Protein AF-A0A4V3FR07-F1 (afdb_monomer)

InterPro domains:
  IPR029063 S-adenosyl-L-methionine-dependent methyltransferase superfamily [G3DSA:3.40.50.150] (1-122)
  IPR029063 S-adenosyl-L-methionine-dependent methyltransferase superfamily [SSF53335] (3-105)

Secondary structure (DSSP, 8-state):
-EE----TTSS-HHHHHHHHHHHTT---SPPTT-----TTT--HHHHHHHHHHHHHHHHHHS-TT-EEEEEE--S-HHHHHHHHHHHHHTTEEEEEEEEEE-S-TT-GGGTT----SEEEEEEEEE--SSPPPPB-PPPPTT--HHHHHHHHHHHHHTTTTS--TTHHHHHHHHHHT-TTT--TT-

Foldseek 3Di:
DEDEADQAALDPPQVVCQVVCVVVVHDNPRDPLHLHHDPPDDDLVSNLVSLLVVLLVVQVPADQPGKYKYKYDYLALSSLLSNLSSCLSSQKAWQEKDKDQDDDPPDPVCVPPLDQRIIIITIIHHDPPDDRHHDYDDQDPPDDLSSVLSSVSRVLSNCRNPDDPCSSVVSNVCSCPRPSNVVPDD

Nearest PDB structures (foldseek):
  6ttw-assembly1_B  TM=5.279E-01  e=1.880E-01  Homo sapiens
  6ttx-assembly1_B  TM=5.272E-01  e=2.226E-01  Homo sapiens
  7acd-assembly2_B  TM=4.387E-01  e=7.213E-02  Homo sapiens
  8pw9-assembly1_B  TM=5.278E-01  e=2.950E-01  Homo sapiens
  7oej-assembly1_B  TM=4.427E-01  e=1.500E-01  Homo sapiens

Radius of gyration: 17.27 Å; Cα contacts (8 Å, |Δi|>4): 261; chains: 1; bounding box: 47×42×46 Å

Solvent-accessible surface area (backbone atoms only — not comparable to full-atom values): 10912 Å² total; per-residue (Å²): 88,78,50,68,70,67,49,37,67,82,48,67,58,69,72,63,43,45,63,57,29,54,72,70,71,43,80,78,70,86,75,84,86,66,45,53,46,45,100,89,76,46,54,69,69,55,35,21,52,40,45,21,55,52,44,36,53,53,52,73,73,46,54,90,89,39,46,47,34,35,49,47,58,81,84,53,42,66,53,56,44,25,52,48,48,15,42,33,75,40,52,33,26,33,36,29,35,43,80,43,80,72,62,70,98,81,56,79,91,50,79,91,60,93,71,72,53,53,29,35,34,38,35,26,33,62,82,83,83,68,90,77,80,69,49,73,67,85,82,64,94,80,53,54,59,58,52,54,49,45,51,51,49,43,61,54,44,52,38,32,61,69,73,55,92,67,48,60,61,52,50,32,50,57,46,62,74,28,76,56,60,54,65,84,80,122

Sequence (186 aa):
MCTDPPYHDDVKYGELSEIFRAWAGLDLARLDGEAVVSADGLDTADYEATLEIAFREMRRVLKPDGHLVLSYANREPTAWAALFGALQAAGFTTIGYQVVHAENDADHAKANRRACNLDVILDLVVADGRPLKRFAPPVSRVGAHEDAFCHMLGTFALRVGNLQDTWRETLKHSITTHPFVDKKKA

Structure (mmCIF, N/CA/C/O backbone):
data_AF-A0A4V3FR07-F1
#
_entry.id   AF-A0A4V3FR07-F1
#
loop_
_atom_site.group_PDB
_atom_site.id
_atom_site.type_symbol
_atom_site.label_atom_id
_atom_site.label_alt_id
_atom_site.label_comp_id
_atom_site.label_asym_id
_atom_site.label_entity_id
_atom_site.label_seq_id
_atom_site.pdbx_PDB_ins_code
_atom_site.Cartn_x
_atom_site.Cartn_y
_atom_site.Cartn_z
_atom_site.occupancy
_atom_site.B_iso_or_equiv
_atom_site.auth_seq_id
_atom_site.auth_comp_id
_atom_site.auth_asym_id
_atom_site.auth_atom_id
_atom_site.pdbx_PDB_model_num
ATOM 1 N N . MET A 1 1 ? -0.206 -12.956 2.637 1.00 88.94 1 MET A N 1
ATOM 2 C CA . MET A 1 1 ? 0.550 -12.695 1.399 1.00 88.94 1 MET A CA 1
ATOM 3 C C . MET A 1 1 ? 1.378 -11.451 1.641 1.00 88.94 1 MET A C 1
ATOM 5 O O . MET A 1 1 ? 0.836 -10.533 2.239 1.00 88.94 1 MET A O 1
ATOM 9 N N . CYS A 1 2 ? 2.644 -11.427 1.231 1.00 86.88 2 CYS A N 1
ATOM 10 C CA . CYS A 1 2 ? 3.502 -10.249 1.361 1.00 86.88 2 CYS A CA 1
ATOM 11 C C . CYS A 1 2 ? 3.952 -9.808 -0.031 1.00 86.88 2 CYS A C 1
ATOM 13 O O . CYS A 1 2 ? 4.294 -10.670 -0.840 1.00 86.88 2 CYS A O 1
ATOM 15 N N . THR A 1 3 ? 3.926 -8.510 -0.317 1.00 87.25 3 THR A N 1
ATOM 16 C CA . THR A 1 3 ? 4.338 -7.961 -1.616 1.00 87.25 3 THR A CA 1
ATOM 17 C C . THR A 1 3 ? 4.987 -6.593 -1.449 1.00 87.25 3 THR A C 1
ATOM 19 O O . THR A 1 3 ? 4.738 -5.905 -0.467 1.00 87.25 3 THR A O 1
ATOM 22 N N . ASP A 1 4 ? 5.787 -6.193 -2.424 1.00 81.88 4 ASP A N 1
ATOM 23 C CA . ASP A 1 4 ? 6.349 -4.849 -2.527 1.00 81.88 4 ASP A CA 1
ATOM 24 C C . ASP A 1 4 ? 5.986 -4.302 -3.919 1.00 81.88 4 ASP A C 1
ATOM 26 O O . ASP A 1 4 ? 6.615 -4.700 -4.904 1.00 81.88 4 ASP A O 1
ATOM 30 N N . PRO A 1 5 ? 4.860 -3.571 -4.062 1.00 78.88 5 PRO A N 1
ATOM 31 C CA . PRO A 1 5 ? 4.437 -3.072 -5.361 1.00 78.88 5 PRO A CA 1
ATOM 32 C C . PRO A 1 5 ? 5.434 -2.018 -5.871 1.00 78.88 5 PRO A C 1
ATOM 34 O O . PRO A 1 5 ? 6.016 -1.286 -5.075 1.00 78.88 5 PRO A O 1
ATOM 37 N N . PRO A 1 6 ? 5.620 -1.907 -7.195 1.00 72.69 6 PRO A N 1
ATOM 38 C CA . PRO A 1 6 ? 6.617 -1.010 -7.775 1.00 72.69 6 PRO A CA 1
ATOM 39 C C . PRO A 1 6 ? 6.423 0.438 -7.312 1.00 72.69 6 PRO A C 1
ATOM 41 O O . PRO A 1 6 ? 5.316 0.950 -7.359 1.00 72.69 6 PRO A O 1
ATOM 44 N N . TYR A 1 7 ? 7.493 1.123 -6.906 1.00 70.81 7 TYR A N 1
ATOM 45 C CA . TYR A 1 7 ? 7.459 2.488 -6.361 1.00 70.81 7 TYR A CA 1
ATOM 46 C C . TYR A 1 7 ? 7.253 3.592 -7.420 1.00 70.81 7 TYR A C 1
ATOM 48 O O . TYR A 1 7 ? 7.991 4.575 -7.445 1.00 70.81 7 TYR A O 1
ATOM 56 N N . HIS A 1 8 ? 6.257 3.463 -8.301 1.00 67.38 8 HIS A N 1
ATOM 57 C CA . HIS A 1 8 ? 5.971 4.438 -9.363 1.00 67.38 8 HIS A CA 1
ATOM 58 C C . HIS A 1 8 ? 7.213 4.730 -10.248 1.00 67.38 8 HIS A C 1
ATOM 60 O O . HIS A 1 8 ? 7.646 3.841 -10.978 1.00 67.38 8 HIS A O 1
ATOM 66 N N . ASP A 1 9 ? 7.781 5.940 -10.201 1.00 60.09 9 ASP A N 1
ATOM 67 C CA . ASP A 1 9 ? 8.965 6.389 -10.952 1.00 60.09 9 ASP A CA 1
ATOM 68 C C . ASP A 1 9 ? 10.254 6.388 -10.108 1.00 60.09 9 ASP A C 1
ATOM 70 O O . ASP A 1 9 ? 11.336 6.648 -10.640 1.00 60.09 9 ASP A O 1
ATOM 74 N N . ASP A 1 10 ? 10.170 6.061 -8.811 1.00 56.25 10 ASP A N 1
ATOM 75 C CA . ASP A 1 10 ? 11.331 6.055 -7.909 1.00 56.25 10 ASP A CA 1
ATOM 76 C C . ASP A 1 10 ? 12.295 4.892 -8.219 1.00 56.25 10 ASP A C 1
ATOM 78 O O . ASP A 1 10 ? 13.504 5.003 -7.990 1.00 56.25 10 ASP A O 1
ATOM 82 N N . VAL A 1 11 ? 11.795 3.789 -8.794 1.00 58.72 11 VAL A N 1
ATOM 83 C CA . VAL A 1 11 ? 12.609 2.639 -9.214 1.00 58.72 11 VAL A CA 1
ATOM 84 C C . VAL A 1 11 ? 12.206 2.174 -10.609 1.00 58.72 11 VAL A C 1
ATOM 86 O O . VAL A 1 11 ? 11.073 1.770 -10.863 1.00 58.72 11 VAL A O 1
ATOM 89 N N . LYS A 1 12 ? 13.179 2.153 -11.522 1.00 65.62 12 LYS A N 1
ATOM 90 C CA . LYS A 1 12 ? 12.991 1.708 -12.906 1.00 65.62 12 LYS A CA 1
ATOM 91 C C . LYS A 1 12 ? 13.029 0.181 -13.042 1.00 65.62 12 LYS A C 1
ATOM 93 O O . LYS A 1 12 ? 13.962 -0.371 -13.623 1.00 65.62 12 LYS A O 1
ATOM 98 N N . TYR A 1 13 ? 12.028 -0.511 -12.495 1.00 67.06 13 TYR A N 1
ATOM 99 C CA . TYR A 1 13 ? 11.972 -1.980 -12.516 1.00 67.06 13 TYR A CA 1
ATOM 100 C C . TYR A 1 13 ? 12.030 -2.571 -13.932 1.00 67.06 13 TYR A C 1
ATOM 102 O O . TYR A 1 13 ? 12.741 -3.553 -14.131 1.00 67.06 13 TYR A O 1
ATOM 110 N N . GLY A 1 14 ? 11.359 -1.944 -14.906 1.00 67.69 14 GLY A N 1
ATOM 111 C CA . GLY A 1 14 ? 11.361 -2.388 -16.304 1.00 67.69 14 GLY A CA 1
ATOM 112 C C . GLY A 1 14 ? 12.777 -2.461 -16.885 1.00 67.69 14 GLY A C 1
ATOM 113 O O . GLY A 1 14 ? 13.237 -3.548 -17.226 1.00 67.69 14 GLY A O 1
ATOM 114 N N . GLU A 1 15 ? 13.503 -1.335 -16.882 1.00 71.44 15 GLU A N 1
ATOM 115 C CA . GLU A 1 15 ? 14.889 -1.241 -17.384 1.00 71.44 15 GLU A CA 1
ATOM 116 C C . GLU A 1 15 ? 15.848 -2.165 -16.609 1.00 71.44 15 GLU A C 1
ATOM 118 O O . GLU A 1 15 ? 16.693 -2.839 -17.195 1.00 71.44 15 GLU A O 1
ATOM 123 N N . LEU A 1 16 ? 15.708 -2.251 -15.280 1.00 72.56 16 LEU A N 1
ATOM 124 C CA . LEU A 1 16 ? 16.559 -3.119 -14.457 1.00 72.56 16 LEU A CA 1
ATOM 125 C C . LEU A 1 16 ? 16.317 -4.609 -14.733 1.00 72.56 16 LEU A C 1
ATOM 127 O O . LEU A 1 16 ? 17.247 -5.414 -14.633 1.00 72.56 16 LEU A O 1
ATOM 131 N N . SER A 1 17 ? 15.088 -4.986 -15.092 1.00 77.44 17 SER A N 1
ATOM 132 C CA . SER A 1 17 ? 14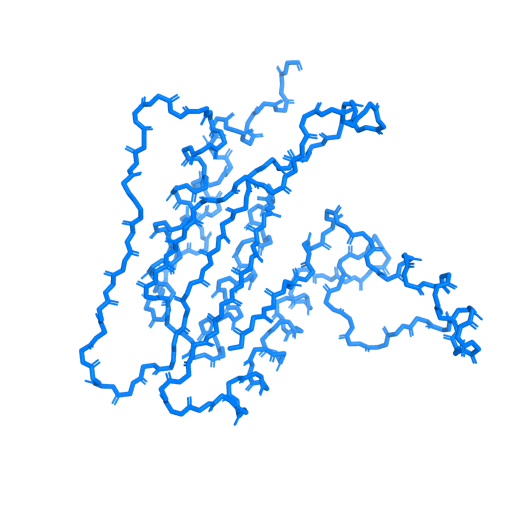.743 -6.371 -15.412 1.00 77.44 17 SER A CA 1
ATOM 133 C C . SER A 1 17 ? 15.368 -6.852 -16.726 1.00 77.44 17 SER A C 1
ATOM 135 O O . SER A 1 17 ? 15.571 -8.057 -16.883 1.00 77.44 17 SER A O 1
ATOM 137 N N . GLU A 1 18 ? 15.726 -5.948 -17.649 1.00 81.88 18 GLU A N 1
ATOM 138 C CA . GLU A 1 18 ? 16.238 -6.297 -18.983 1.00 81.88 18 GLU A CA 1
ATOM 139 C C . GLU A 1 18 ? 17.508 -7.145 -18.916 1.00 81.88 18 GLU A C 1
ATOM 141 O O . GLU A 1 18 ? 17.626 -8.140 -19.628 1.00 81.88 18 GLU A O 1
ATOM 146 N N . ILE A 1 19 ? 18.435 -6.816 -18.012 1.00 82.31 19 ILE A N 1
ATOM 147 C CA . ILE A 1 19 ? 19.690 -7.566 -17.838 1.00 82.31 19 ILE A CA 1
ATOM 148 C C . ILE A 1 19 ? 19.400 -9.005 -17.390 1.00 82.31 19 ILE A C 1
ATOM 150 O O . ILE A 1 19 ? 19.985 -9.959 -17.907 1.00 82.31 19 ILE A O 1
ATOM 154 N N . PHE A 1 20 ? 18.473 -9.179 -16.446 1.00 83.44 20 PHE A N 1
ATOM 155 C CA . PHE A 1 20 ? 18.103 -10.501 -15.939 1.00 83.44 20 PHE A CA 1
ATOM 156 C C . PHE A 1 20 ? 17.325 -11.310 -16.976 1.00 83.44 20 PHE A C 1
ATOM 158 O O . PHE A 1 20 ? 17.536 -12.516 -17.097 1.00 83.44 20 PHE A O 1
ATOM 165 N N . ARG A 1 21 ? 16.477 -10.652 -17.769 1.00 85.00 21 ARG A N 1
ATOM 166 C CA . ARG A 1 21 ? 15.749 -11.275 -18.880 1.00 85.00 21 ARG A CA 1
ATOM 167 C C . ARG A 1 21 ? 16.693 -11.705 -19.998 1.00 85.00 21 ARG A C 1
ATOM 169 O O . ARG A 1 21 ? 16.577 -12.836 -20.463 1.00 85.00 21 ARG A O 1
ATOM 176 N N . ALA A 1 22 ? 17.677 -10.873 -20.343 1.00 86.62 22 ALA A N 1
ATOM 177 C CA . ALA A 1 22 ? 18.727 -11.211 -21.302 1.00 86.62 22 ALA A CA 1
ATOM 178 C C . ALA A 1 22 ? 19.506 -12.451 -20.855 1.00 86.62 22 ALA A C 1
ATOM 180 O O . ALA A 1 22 ? 19.717 -13.373 -21.641 1.00 86.62 22 ALA A O 1
ATOM 181 N N . TRP A 1 23 ? 19.886 -12.510 -19.576 1.00 88.44 23 TRP A N 1
ATOM 182 C CA . TRP A 1 23 ? 20.590 -13.668 -19.029 1.00 88.44 23 TRP A CA 1
ATOM 183 C C . TRP A 1 23 ? 19.706 -14.925 -18.995 1.00 88.44 23 TRP A C 1
ATOM 185 O O . TRP A 1 23 ? 20.168 -16.019 -19.317 1.00 88.44 23 TRP A O 1
ATOM 195 N N . ALA A 1 24 ? 18.420 -14.781 -18.685 1.00 88.00 24 ALA A N 1
ATOM 196 C CA . ALA A 1 24 ? 17.463 -15.883 -18.717 1.00 88.00 24 ALA A CA 1
ATOM 197 C C . ALA A 1 24 ? 17.098 -16.352 -20.143 1.00 88.00 24 ALA A C 1
ATOM 199 O O . ALA A 1 24 ? 16.333 -17.305 -20.286 1.00 88.00 24 ALA A O 1
ATOM 200 N N . GLY A 1 25 ? 17.619 -15.705 -21.195 1.00 86.44 25 GLY A N 1
ATOM 201 C CA . GLY A 1 25 ? 17.267 -16.000 -22.586 1.00 86.44 25 GLY A CA 1
ATOM 202 C C . GLY A 1 25 ? 15.815 -15.654 -22.926 1.00 86.44 25 GLY A C 1
ATOM 203 O O . GLY A 1 25 ? 15.241 -16.248 -23.838 1.00 86.44 25 GLY A O 1
ATOM 204 N N . LEU A 1 26 ? 15.209 -14.738 -22.168 1.00 85.06 26 LEU A N 1
ATOM 205 C CA . LEU A 1 26 ? 13.856 -14.242 -22.395 1.00 85.06 26 LEU A CA 1
ATOM 206 C C . LEU A 1 26 ? 13.869 -13.093 -23.406 1.00 85.06 26 LEU A C 1
ATOM 208 O O . LEU A 1 26 ? 14.887 -12.429 -23.605 1.00 85.06 26 LEU A O 1
ATOM 212 N N . ASP A 1 27 ? 12.711 -12.849 -24.021 1.00 81.56 27 ASP A N 1
ATOM 213 C CA . ASP A 1 27 ? 12.512 -11.697 -24.900 1.00 81.56 27 ASP A CA 1
ATOM 214 C C . ASP A 1 27 ? 12.836 -10.392 -24.153 1.00 81.56 27 ASP A C 1
ATOM 216 O O . ASP A 1 27 ? 12.555 -10.268 -22.957 1.00 81.56 27 ASP A O 1
ATOM 220 N N . LEU A 1 28 ? 13.424 -9.435 -24.868 1.00 79.88 28 LEU A N 1
ATOM 221 C CA . LEU A 1 28 ? 13.778 -8.095 -24.400 1.00 79.88 28 LEU A CA 1
ATOM 222 C C . LEU A 1 28 ? 12.764 -7.037 -24.837 1.00 79.88 28 LEU A C 1
ATOM 224 O O . LEU A 1 28 ? 12.920 -5.869 -24.493 1.00 79.88 28 LEU A O 1
ATOM 228 N N . ALA A 1 29 ? 11.722 -7.423 -25.579 1.00 79.62 29 ALA A N 1
ATOM 229 C CA . ALA A 1 29 ? 10.604 -6.542 -25.871 1.00 79.62 29 ALA A CA 1
ATOM 230 C C . ALA A 1 29 ? 10.015 -5.947 -24.580 1.00 79.62 29 ALA A C 1
ATOM 232 O O . ALA A 1 29 ? 10.026 -6.574 -23.514 1.00 79.62 29 ALA A O 1
ATOM 233 N N . ARG A 1 30 ? 9.482 -4.726 -24.669 1.00 68.94 30 ARG A N 1
ATOM 234 C CA . ARG A 1 30 ? 8.782 -4.092 -23.548 1.00 68.94 30 ARG A CA 1
ATOM 235 C C . ARG A 1 30 ? 7.655 -5.014 -23.070 1.00 68.94 30 ARG A C 1
ATOM 237 O O . ARG A 1 30 ? 6.904 -5.538 -23.888 1.00 68.94 30 ARG A O 1
ATOM 244 N N . LEU A 1 31 ? 7.575 -5.235 -21.760 1.00 70.12 31 LEU A N 1
ATOM 245 C CA . LEU A 1 31 ? 6.531 -6.076 -21.179 1.00 70.12 31 LEU A CA 1
ATOM 246 C C . LEU A 1 31 ? 5.206 -5.313 -21.158 1.00 70.12 31 LEU A C 1
ATOM 248 O O . LEU A 1 31 ? 5.151 -4.147 -20.764 1.00 70.12 31 LEU A O 1
ATOM 252 N N . ASP A 1 32 ? 4.142 -5.993 -21.573 1.00 62.28 32 ASP A N 1
ATOM 253 C CA . ASP A 1 32 ? 2.780 -5.492 -21.438 1.00 62.28 32 ASP A CA 1
ATOM 254 C C . ASP A 1 32 ? 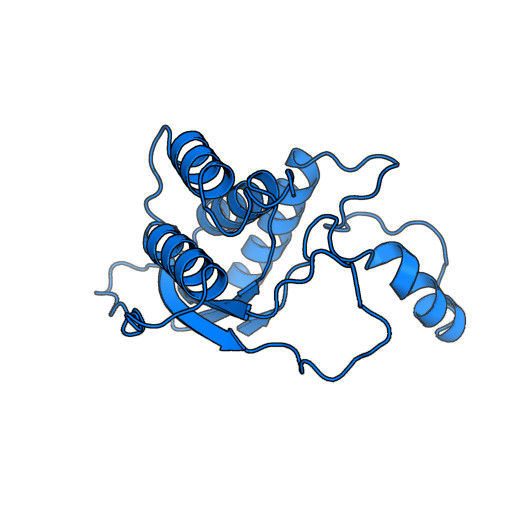2.278 -5.696 -20.000 1.00 62.28 32 ASP A C 1
ATOM 256 O O . ASP A 1 32 ? 2.531 -6.731 -19.380 1.00 62.28 32 ASP A O 1
ATOM 260 N N . GLY A 1 33 ? 1.528 -4.721 -19.476 1.00 59.00 33 GLY A N 1
ATOM 261 C CA . GLY A 1 33 ? 0.886 -4.819 -18.158 1.00 59.00 33 GLY A CA 1
ATOM 262 C C . GLY A 1 33 ? 1.802 -4.563 -16.956 1.00 59.00 33 GLY A C 1
ATOM 263 O O . GLY A 1 33 ? 1.481 -4.991 -15.848 1.00 59.00 33 GLY A O 1
ATOM 264 N N . GLU A 1 34 ? 2.932 -3.878 -17.141 1.00 62.84 34 GLU A N 1
ATOM 265 C CA . GLU A 1 34 ? 3.779 -3.448 -16.026 1.00 62.84 34 GLU A CA 1
ATOM 266 C C . GLU A 1 34 ? 3.221 -2.207 -15.320 1.00 62.84 34 GLU A C 1
ATOM 268 O O . GLU A 1 34 ? 2.920 -1.192 -15.947 1.00 62.84 34 GLU A O 1
ATOM 273 N N . ALA A 1 35 ? 3.176 -2.246 -13.987 1.00 56.75 35 ALA A N 1
ATOM 274 C CA . ALA A 1 35 ? 2.878 -1.081 -13.156 1.00 56.75 35 ALA A CA 1
ATOM 275 C C . ALA A 1 35 ? 4.144 -0.226 -12.929 1.00 56.75 35 ALA A C 1
ATOM 277 O O . ALA A 1 35 ? 4.521 0.027 -11.792 1.00 56.75 35 ALA A O 1
ATOM 278 N N . VAL A 1 36 ? 4.844 0.194 -13.986 1.00 59.16 36 VAL A N 1
ATOM 279 C CA . VAL A 1 36 ? 6.070 1.012 -13.870 1.00 59.16 36 VAL A CA 1
ATOM 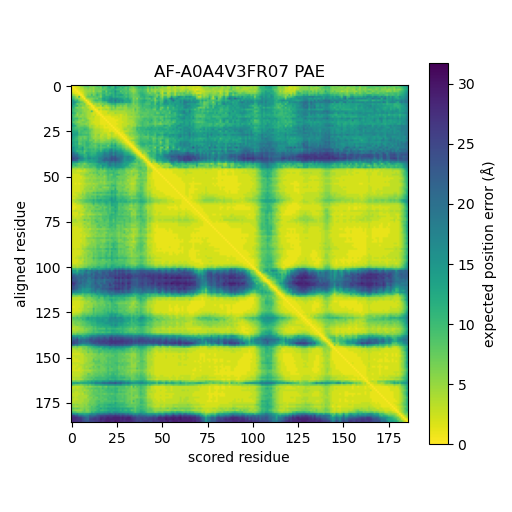280 C C . VAL A 1 36 ? 5.897 2.304 -14.652 1.00 59.16 36 VAL A C 1
ATOM 282 O O . VAL A 1 36 ? 5.751 2.274 -15.867 1.00 59.16 36 VAL A O 1
ATOM 285 N N . VAL A 1 37 ? 5.950 3.457 -13.987 1.00 56.91 37 VAL A N 1
ATOM 286 C CA . VAL A 1 37 ? 5.844 4.741 -14.690 1.00 56.91 37 VAL A CA 1
ATOM 287 C C . VAL A 1 37 ? 7.199 5.092 -15.306 1.00 56.91 37 VAL A C 1
ATOM 289 O O . VAL A 1 37 ? 8.148 5.445 -14.612 1.00 56.91 37 VAL A O 1
ATOM 292 N N . SER A 1 38 ? 7.299 4.971 -16.631 1.00 52.94 38 SER A N 1
ATOM 293 C CA . SER A 1 38 ? 8.455 5.396 -17.431 1.00 52.94 38 SER A CA 1
ATOM 294 C C . SER A 1 38 ? 8.154 6.702 -18.172 1.00 52.94 38 SER A C 1
ATOM 296 O O . SER A 1 38 ? 7.014 6.920 -18.583 1.00 52.94 38 SER A O 1
ATOM 298 N N . ALA A 1 39 ? 9.183 7.523 -18.422 1.00 50.91 39 ALA A N 1
ATOM 299 C CA . ALA A 1 39 ? 9.080 8.789 -19.167 1.00 50.91 39 ALA A CA 1
ATOM 300 C C . ALA A 1 39 ? 8.399 8.655 -20.548 1.00 50.91 39 ALA A C 1
ATOM 302 O O . ALA A 1 39 ? 7.840 9.626 -21.052 1.00 50.91 39 ALA A O 1
ATOM 303 N N . ASP A 1 40 ? 8.384 7.442 -21.108 1.00 47.62 40 ASP A N 1
ATOM 304 C CA . ASP A 1 40 ? 7.895 7.142 -22.453 1.00 47.62 40 ASP A CA 1
ATOM 305 C C . ASP A 1 40 ? 6.471 6.540 -22.497 1.00 47.62 40 ASP A C 1
ATOM 307 O O . ASP A 1 40 ? 6.092 5.948 -23.505 1.00 47.62 40 ASP A O 1
ATOM 311 N N . GLY A 1 41 ? 5.649 6.711 -21.446 1.00 45.53 41 GLY A N 1
ATOM 312 C CA . GLY A 1 41 ? 4.185 6.651 -21.616 1.00 45.53 41 GLY A CA 1
ATOM 313 C C . GLY A 1 41 ? 3.389 5.661 -20.765 1.00 45.53 41 GLY A C 1
ATOM 314 O O . GLY A 1 41 ? 2.568 4.930 -21.309 1.00 45.53 41 GLY A O 1
ATOM 315 N N . LEU A 1 42 ? 3.560 5.669 -19.441 1.00 53.81 42 LEU A N 1
ATOM 316 C CA . LEU A 1 42 ? 2.491 5.212 -18.542 1.00 53.81 42 LEU A CA 1
ATOM 317 C C . LEU A 1 42 ? 1.996 6.412 -17.732 1.00 53.81 42 LEU A C 1
ATOM 319 O O . LEU A 1 42 ? 2.779 7.042 -17.023 1.00 53.81 42 LEU A O 1
ATOM 323 N N . ASP A 1 43 ? 0.717 6.760 -17.884 1.00 65.94 43 ASP A N 1
ATOM 324 C CA . ASP A 1 43 ? 0.067 7.768 -17.043 1.00 65.94 43 ASP A CA 1
ATOM 325 C C . ASP A 1 43 ? -0.142 7.176 -15.635 1.00 65.94 43 ASP A C 1
ATOM 327 O O . ASP A 1 43 ? -0.281 5.963 -15.459 1.00 65.94 43 ASP A O 1
ATOM 331 N N . THR A 1 44 ? -0.209 8.016 -14.602 1.00 63.09 44 THR A N 1
ATOM 332 C CA . THR A 1 44 ? -0.563 7.589 -13.239 1.00 63.09 44 THR A CA 1
ATOM 333 C C . THR A 1 44 ? -1.893 6.819 -13.220 1.00 63.09 44 THR A C 1
ATOM 335 O O . THR A 1 44 ? -2.072 5.920 -12.397 1.00 63.09 44 THR A O 1
ATOM 338 N N . ALA A 1 45 ? -2.823 7.141 -14.127 1.00 66.75 45 ALA A N 1
ATOM 339 C CA . ALA A 1 45 ? -4.076 6.405 -14.284 1.00 66.75 45 ALA A CA 1
ATOM 340 C C . ALA A 1 45 ? -3.854 4.934 -14.688 1.00 66.75 45 ALA A C 1
ATOM 342 O O . ALA A 1 45 ? -4.490 4.043 -14.121 1.00 66.75 45 ALA A O 1
ATOM 343 N N . ASP A 1 46 ? -2.914 4.669 -15.597 1.00 76.31 46 ASP A N 1
ATOM 344 C CA . ASP A 1 46 ? -2.568 3.309 -16.026 1.00 76.31 46 ASP A CA 1
ATOM 345 C C . ASP A 1 46 ? -1.846 2.541 -14.912 1.00 76.31 46 ASP A C 1
ATOM 347 O O . ASP A 1 46 ? -2.070 1.343 -14.718 1.00 76.31 46 ASP A O 1
ATOM 351 N N . TYR A 1 47 ? -1.029 3.242 -14.121 1.00 81.94 47 TYR A N 1
ATOM 352 C CA . TYR A 1 47 ? -0.382 2.685 -12.934 1.00 81.94 47 TYR A CA 1
ATOM 353 C C . TYR A 1 47 ? -1.405 2.238 -11.875 1.00 81.94 47 TYR A C 1
ATOM 355 O O . TYR A 1 47 ? -1.356 1.096 -11.416 1.00 81.94 47 TYR A O 1
ATOM 363 N N . GLU A 1 48 ? -2.372 3.095 -11.527 1.00 88.88 48 GLU A N 1
ATOM 364 C CA . GLU A 1 48 ? -3.443 2.749 -10.581 1.00 88.88 48 GLU A CA 1
ATOM 365 C C . GLU A 1 48 ? -4.276 1.559 -11.076 1.00 88.88 48 GLU A C 1
ATOM 367 O O . GLU A 1 48 ? -4.509 0.614 -10.320 1.00 88.88 48 GLU A O 1
ATOM 372 N N . ALA A 1 49 ? -4.674 1.565 -12.352 1.00 87.94 49 ALA A N 1
ATOM 373 C CA . ALA A 1 49 ? -5.447 0.475 -12.942 1.00 87.94 49 ALA A CA 1
ATOM 374 C C . ALA A 1 49 ? -4.678 -0.857 -12.917 1.00 87.94 49 ALA A C 1
ATOM 376 O O . ALA A 1 49 ? -5.248 -1.906 -12.604 1.00 87.94 49 ALA A O 1
ATOM 377 N N . THR A 1 50 ? -3.373 -0.825 -13.190 1.00 86.38 50 THR A N 1
ATOM 378 C CA . THR A 1 50 ? -2.531 -2.028 -13.159 1.00 86.38 50 THR A CA 1
ATOM 379 C C . THR A 1 50 ? -2.380 -2.569 -11.736 1.00 86.38 50 THR A C 1
ATOM 381 O O . THR A 1 50 ? -2.531 -3.774 -11.513 1.00 86.38 50 THR A O 1
ATOM 384 N N . LEU A 1 51 ? -2.168 -1.691 -10.748 1.00 91.38 51 LEU A N 1
ATOM 385 C CA . LEU A 1 51 ? -2.177 -2.077 -9.335 1.00 91.38 51 LEU A CA 1
ATOM 386 C C . LEU A 1 51 ? -3.520 -2.688 -8.923 1.00 91.38 51 LEU A C 1
ATOM 388 O O . LEU A 1 51 ? -3.548 -3.706 -8.236 1.00 91.38 51 LEU A O 1
ATOM 392 N N . GLU A 1 52 ? -4.637 -2.101 -9.353 1.00 94.44 52 GLU A N 1
ATOM 393 C CA . GLU A 1 52 ? -5.980 -2.599 -9.048 1.00 94.44 52 GLU A CA 1
ATOM 394 C C . GLU A 1 52 ? -6.188 -4.020 -9.587 1.00 94.44 52 GLU A C 1
ATOM 396 O O . GLU A 1 52 ? -6.711 -4.877 -8.870 1.00 94.44 52 GLU A O 1
ATOM 401 N N . ILE A 1 53 ? -5.742 -4.298 -10.818 1.00 92.50 53 ILE A N 1
ATOM 402 C CA . ILE A 1 53 ? -5.784 -5.641 -11.415 1.00 92.50 53 ILE A CA 1
ATOM 403 C C . ILE A 1 53 ? -4.969 -6.626 -10.568 1.00 92.50 53 ILE A C 1
ATOM 405 O O . ILE A 1 53 ? -5.482 -7.686 -10.197 1.00 92.50 53 ILE A O 1
ATOM 409 N N . ALA A 1 54 ? -3.734 -6.264 -10.209 1.00 91.88 54 ALA A N 1
ATOM 410 C CA . ALA A 1 54 ? -2.875 -7.106 -9.383 1.00 91.88 54 ALA A CA 1
ATOM 411 C C . ALA A 1 54 ? -3.509 -7.382 -8.009 1.00 91.88 54 ALA A C 1
ATOM 413 O O . ALA A 1 54 ? -3.624 -8.536 -7.595 1.00 91.88 54 ALA A O 1
ATOM 414 N N . PHE A 1 55 ? -4.003 -6.348 -7.324 1.00 96.50 55 PHE A N 1
ATOM 415 C CA . PHE A 1 55 ? -4.634 -6.484 -6.013 1.00 96.50 55 PHE A CA 1
ATOM 416 C C . PHE A 1 55 ? -5.936 -7.290 -6.063 1.00 96.50 55 PHE A C 1
ATOM 418 O O . PHE A 1 55 ? -6.186 -8.094 -5.163 1.00 96.50 55 PHE A O 1
ATOM 425 N N . ARG A 1 56 ? -6.756 -7.153 -7.112 1.00 96.88 56 ARG A N 1
ATOM 426 C CA . ARG A 1 56 ? -7.936 -8.015 -7.295 1.00 96.88 56 ARG A CA 1
ATOM 427 C C . ARG A 1 56 ? -7.554 -9.480 -7.386 1.00 96.88 56 ARG A C 1
ATOM 429 O O . ARG A 1 56 ? -8.233 -10.323 -6.798 1.00 96.88 56 ARG A O 1
ATOM 436 N N . GLU A 1 57 ? -6.461 -9.776 -8.073 1.00 95.56 57 GLU A N 1
ATOM 437 C CA . GLU A 1 57 ? -6.031 -11.154 -8.222 1.00 95.56 57 GLU A CA 1
ATOM 438 C C . GLU A 1 57 ? -5.419 -11.715 -6.940 1.00 95.56 57 GLU A C 1
ATOM 440 O O . GLU A 1 57 ? -5.740 -12.833 -6.532 1.00 95.56 57 GLU A O 1
ATOM 445 N N . MET A 1 58 ? -4.660 -10.890 -6.218 1.00 95.38 58 MET A N 1
ATOM 446 C CA . MET A 1 58 ? -4.201 -11.200 -4.864 1.00 95.38 58 MET A CA 1
ATOM 447 C C . MET A 1 58 ? -5.380 -11.487 -3.928 1.00 95.38 58 MET A C 1
ATOM 449 O O . MET A 1 58 ? -5.345 -12.463 -3.183 1.00 95.38 58 MET A O 1
ATOM 453 N N . ARG A 1 59 ? -6.460 -10.695 -3.999 1.00 95.81 59 ARG A N 1
ATOM 454 C CA . ARG A 1 59 ? -7.695 -10.938 -3.241 1.00 95.81 59 ARG A CA 1
ATOM 455 C C . ARG A 1 59 ? -8.346 -12.267 -3.614 1.00 95.81 59 ARG A C 1
ATOM 457 O O . ARG A 1 59 ? -8.777 -12.982 -2.715 1.00 95.81 59 ARG A O 1
ATOM 464 N N . ARG A 1 60 ? -8.441 -12.602 -4.907 1.00 96.31 60 ARG A N 1
ATOM 465 C CA . ARG A 1 60 ? -9.091 -13.838 -5.383 1.00 96.31 60 ARG A CA 1
ATOM 466 C C . ARG A 1 60 ? -8.445 -15.093 -4.793 1.00 96.31 60 ARG A C 1
ATOM 468 O O . ARG A 1 60 ? -9.146 -16.064 -4.517 1.00 96.31 60 ARG A O 1
ATOM 475 N N . VAL A 1 61 ? -7.122 -15.079 -4.619 1.00 95.69 61 VAL A N 1
ATOM 476 C CA . VAL A 1 61 ? -6.354 -16.221 -4.091 1.00 95.69 61 VAL A CA 1
ATOM 477 C C . VAL A 1 61 ? -6.140 -16.173 -2.576 1.00 95.69 61 VAL A C 1
ATOM 479 O O . VAL A 1 61 ? -5.666 -17.151 -1.992 1.00 95.69 61 VAL A O 1
ATOM 482 N N . LEU A 1 62 ? -6.469 -15.055 -1.924 1.00 94.88 62 LEU A N 1
ATOM 483 C CA . LEU A 1 62 ? -6.315 -14.899 -0.484 1.00 94.88 62 LEU A CA 1
ATOM 484 C C . LEU A 1 62 ? -7.344 -15.758 0.261 1.00 94.88 62 LEU A C 1
ATOM 486 O O . LEU A 1 62 ? -8.511 -15.849 -0.120 1.00 94.88 62 LEU A O 1
ATOM 490 N N . LYS A 1 63 ? -6.915 -16.389 1.356 1.00 93.94 63 LYS A N 1
ATOM 491 C CA . LYS A 1 63 ? -7.830 -17.107 2.253 1.00 93.94 63 LYS A CA 1
ATOM 492 C C . LYS A 1 63 ? -8.821 -16.128 2.906 1.00 93.94 63 LYS A C 1
ATOM 494 O O . LYS A 1 63 ? -8.478 -14.955 3.052 1.00 93.94 63 LYS A O 1
ATOM 499 N N . PRO A 1 64 ? -9.999 -16.592 3.366 1.00 88.56 64 PRO A N 1
ATOM 500 C CA . PRO A 1 64 ? -10.989 -15.728 4.018 1.00 88.56 64 PRO A CA 1
ATOM 501 C C . PRO A 1 64 ? -10.464 -14.944 5.232 1.00 88.56 64 PRO A C 1
ATOM 503 O O . PRO A 1 64 ? -10.925 -13.843 5.495 1.00 88.56 64 PRO A O 1
ATOM 506 N N . ASP A 1 65 ? -9.506 -15.505 5.966 1.00 90.50 65 ASP A N 1
ATOM 507 C CA . ASP A 1 65 ? -8.809 -14.904 7.111 1.00 90.50 65 ASP A CA 1
ATOM 508 C C . ASP A 1 65 ? -7.384 -14.440 6.759 1.00 90.50 65 ASP A C 1
ATOM 510 O O . ASP A 1 65 ? -6.557 -14.185 7.632 1.00 90.50 65 ASP A O 1
ATOM 514 N N . GLY A 1 66 ? -7.067 -14.381 5.465 1.00 94.19 66 GLY A N 1
ATOM 515 C CA . GLY A 1 66 ? -5.753 -14.013 4.978 1.00 94.19 66 GLY A CA 1
ATOM 516 C C . GLY A 1 66 ? -5.524 -12.507 5.025 1.00 94.19 66 GLY A C 1
ATOM 517 O O . GLY A 1 66 ? -6.425 -11.703 4.799 1.00 94.19 66 GLY A O 1
ATOM 518 N N . HIS A 1 67 ? -4.268 -12.146 5.259 1.00 97.12 67 HIS A N 1
ATOM 519 C CA . HIS A 1 67 ? -3.796 -10.769 5.236 1.00 97.12 67 HIS A CA 1
ATOM 520 C C . HIS A 1 67 ? -2.997 -10.507 3.958 1.00 97.12 67 HIS A C 1
ATOM 522 O O . HIS A 1 67 ? -2.212 -11.359 3.519 1.00 97.12 67 HIS A O 1
ATOM 528 N N . LEU A 1 68 ? -3.176 -9.327 3.379 1.00 97.50 68 LEU A N 1
ATOM 529 C CA . LEU A 1 68 ? -2.251 -8.714 2.438 1.00 97.50 68 LEU A CA 1
ATOM 530 C C . LEU A 1 68 ? -1.355 -7.761 3.229 1.00 97.50 68 LEU A C 1
ATOM 532 O O . LEU A 1 68 ? -1.837 -6.782 3.784 1.00 97.50 68 LEU A O 1
ATOM 536 N N . VAL A 1 69 ? -0.060 -8.047 3.253 1.00 97.25 69 VAL A N 1
ATOM 537 C CA . VAL A 1 69 ? 0.953 -7.168 3.832 1.00 97.25 69 VAL A CA 1
ATOM 538 C C . VAL A 1 69 ? 1.769 -6.575 2.694 1.00 97.25 69 VAL A C 1
ATOM 540 O O . VAL A 1 69 ? 2.206 -7.316 1.812 1.00 97.25 69 VAL A O 1
ATOM 543 N N . LEU A 1 70 ? 1.973 -5.262 2.693 1.00 94.81 70 LEU A N 1
ATOM 544 C CA . LEU A 1 70 ? 2.836 -4.616 1.705 1.00 94.81 70 LEU A CA 1
ATOM 545 C C . LEU A 1 70 ? 3.797 -3.624 2.343 1.00 94.81 70 LEU A C 1
ATOM 547 O O . LEU A 1 70 ? 3.427 -2.993 3.327 1.00 94.81 70 LEU A O 1
ATOM 551 N N . SER A 1 71 ? 5.002 -3.509 1.787 1.00 93.00 71 SER A N 1
ATOM 552 C CA . SER A 1 71 ? 5.923 -2.397 2.059 1.00 93.00 71 SER A CA 1
ATOM 553 C C . SER A 1 71 ? 5.710 -1.324 1.000 1.00 93.00 71 SER A C 1
ATOM 555 O O . SER A 1 71 ? 5.424 -1.667 -0.145 1.00 93.00 71 SER A O 1
ATOM 557 N N . TYR A 1 72 ? 5.777 -0.045 1.368 1.00 91.75 72 TYR A N 1
ATOM 558 C CA . TYR A 1 72 ? 5.763 1.038 0.388 1.00 91.75 72 TYR A CA 1
ATOM 559 C C . TYR A 1 72 ? 6.420 2.317 0.922 1.00 91.75 72 TYR A C 1
ATOM 561 O O . TYR A 1 72 ? 6.247 2.684 2.088 1.00 91.75 72 TYR A O 1
ATOM 569 N N . ALA A 1 73 ? 7.113 3.034 0.041 1.00 89.06 73 ALA A N 1
ATOM 570 C CA . ALA A 1 73 ? 7.854 4.253 0.320 1.00 89.06 73 ALA A CA 1
ATOM 571 C C . ALA A 1 73 ? 7.911 5.099 -0.953 1.00 89.06 73 ALA A C 1
ATOM 573 O O . ALA A 1 73 ? 8.392 4.661 -1.990 1.00 89.06 73 ALA A O 1
ATOM 574 N N . ASN A 1 74 ? 7.375 6.313 -0.907 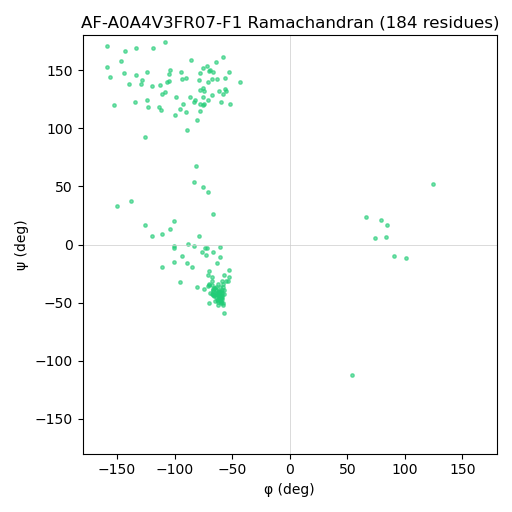1.00 87.75 74 ASN A N 1
ATOM 575 C CA . ASN A 1 74 ? 7.403 7.217 -2.052 1.00 87.75 74 ASN A CA 1
ATOM 576 C C . ASN A 1 74 ? 7.211 8.657 -1.563 1.00 87.75 74 ASN A C 1
ATOM 578 O O . ASN A 1 74 ? 6.573 8.891 -0.529 1.00 87.75 74 ASN A O 1
ATOM 582 N N . ARG A 1 75 ? 7.735 9.640 -2.296 1.00 85.31 75 ARG A N 1
ATOM 583 C CA . ARG A 1 75 ? 7.574 11.071 -1.972 1.00 85.31 75 ARG A CA 1
ATOM 584 C C . ARG A 1 75 ? 6.495 11.759 -2.803 1.00 85.31 75 ARG A C 1
ATOM 586 O O . ARG A 1 75 ? 6.083 12.865 -2.454 1.00 85.31 75 ARG A O 1
ATOM 593 N N . GLU A 1 76 ? 6.058 11.133 -3.887 1.00 86.69 76 GLU A N 1
ATOM 594 C CA . GLU A 1 76 ? 5.110 11.684 -4.841 1.00 86.69 76 GLU A CA 1
ATOM 595 C C . GLU A 1 76 ? 3.659 11.487 -4.353 1.00 86.69 76 GLU A C 1
ATOM 597 O O . GLU A 1 76 ? 3.211 10.357 -4.117 1.00 86.69 76 GLU A O 1
ATOM 602 N N . PRO A 1 77 ? 2.876 12.574 -4.208 1.00 90.94 77 PRO A N 1
ATOM 603 C CA . PRO A 1 77 ? 1.482 12.482 -3.795 1.00 90.94 77 PRO A CA 1
ATOM 604 C C . PRO A 1 77 ? 0.602 11.614 -4.702 1.00 90.94 77 PRO A C 1
ATOM 606 O O . PRO A 1 77 ? -0.344 10.979 -4.228 1.00 90.94 77 PRO A O 1
ATOM 609 N N . THR A 1 78 ? 0.871 11.606 -6.010 1.00 90.25 78 THR A N 1
ATOM 610 C CA . THR A 1 78 ? 0.087 10.827 -6.976 1.00 90.25 78 THR A CA 1
ATOM 611 C C . THR A 1 78 ? 0.312 9.326 -6.818 1.00 90.25 78 THR A C 1
ATOM 613 O O . THR A 1 78 ? -0.655 8.577 -6.930 1.00 90.25 78 THR A O 1
ATOM 616 N N . ALA A 1 79 ? 1.521 8.892 -6.449 1.00 90.19 79 ALA A N 1
ATOM 617 C CA . ALA A 1 79 ? 1.842 7.489 -6.198 1.00 90.19 79 ALA A CA 1
ATOM 618 C C . ALA A 1 79 ? 1.052 6.922 -5.005 1.00 90.19 79 ALA A C 1
ATOM 620 O O . ALA A 1 79 ? 0.444 5.856 -5.108 1.00 90.19 79 ALA A O 1
ATOM 621 N N . TRP A 1 80 ? 0.979 7.663 -3.893 1.00 94.56 80 TRP A N 1
ATOM 622 C CA . TRP A 1 80 ? 0.169 7.272 -2.730 1.00 94.56 80 TRP A CA 1
ATOM 623 C C . TRP A 1 80 ? -1.331 7.282 -3.025 1.00 94.56 80 TRP A C 1
ATOM 625 O O . TRP A 1 80 ? -2.057 6.390 -2.582 1.00 94.56 80 TRP A O 1
ATOM 635 N N . ALA A 1 81 ? -1.805 8.266 -3.795 1.00 95.25 81 ALA A N 1
ATOM 636 C CA . ALA A 1 81 ? -3.195 8.298 -4.235 1.00 95.25 81 ALA A CA 1
ATOM 637 C C . ALA A 1 81 ? -3.529 7.101 -5.142 1.00 95.25 81 ALA A C 1
ATOM 639 O O . ALA A 1 81 ? -4.576 6.491 -4.963 1.00 95.25 81 ALA A O 1
ATOM 640 N N . ALA A 1 82 ? -2.646 6.726 -6.067 1.00 93.62 82 ALA A N 1
ATOM 641 C CA . ALA A 1 82 ? -2.835 5.546 -6.903 1.00 93.62 82 ALA A CA 1
ATOM 642 C C . ALA A 1 82 ? -2.873 4.257 -6.067 1.00 93.62 82 ALA A C 1
ATOM 644 O O . ALA A 1 82 ? -3.809 3.472 -6.191 1.00 93.62 82 ALA A O 1
ATOM 645 N N . LEU A 1 83 ? -1.922 4.075 -5.143 1.00 95.69 83 LEU A N 1
ATOM 646 C CA . LEU A 1 83 ? -1.875 2.902 -4.265 1.00 95.69 83 LEU A CA 1
ATOM 647 C C . LEU A 1 83 ? -3.159 2.750 -3.434 1.00 95.69 83 LEU A C 1
ATOM 649 O O . LEU A 1 83 ? -3.776 1.685 -3.424 1.00 95.69 83 LEU A O 1
ATOM 653 N N . PHE A 1 84 ? -3.584 3.808 -2.737 1.00 97.44 84 PHE A N 1
ATOM 654 C CA . PHE A 1 84 ? -4.779 3.755 -1.887 1.00 97.44 84 PHE A CA 1
ATOM 655 C C . PHE A 1 84 ? -6.066 3.586 -2.700 1.00 97.44 84 PHE A C 1
ATOM 657 O O . PHE A 1 84 ? -6.980 2.891 -2.249 1.00 97.44 84 PHE A O 1
ATOM 664 N N . GLY A 1 85 ? -6.123 4.185 -3.893 1.00 96.56 85 GLY A N 1
ATOM 665 C CA . GLY A 1 85 ? -7.228 4.024 -4.832 1.00 96.56 85 GLY A CA 1
ATOM 666 C C . GLY A 1 85 ? -7.361 2.575 -5.288 1.00 96.56 85 GLY A C 1
ATOM 667 O O . GLY A 1 85 ? -8.414 1.970 -5.086 1.00 96.56 85 GLY A O 1
ATOM 668 N N . ALA A 1 86 ? -6.263 1.987 -5.764 1.00 96.56 86 ALA A N 1
ATOM 669 C CA . ALA A 1 86 ? -6.203 0.601 -6.211 1.00 96.56 86 ALA A CA 1
ATOM 670 C C . ALA A 1 86 ? -6.554 -0.405 -5.099 1.00 96.56 86 ALA A C 1
ATOM 672 O O . ALA A 1 86 ? -7.355 -1.317 -5.316 1.00 96.56 86 ALA A O 1
ATOM 673 N N . LEU A 1 87 ? -6.011 -0.234 -3.885 1.00 97.94 87 LEU A N 1
ATOM 674 C CA . LEU A 1 87 ? -6.321 -1.103 -2.738 1.00 97.94 87 LEU A CA 1
ATOM 675 C C . LEU A 1 87 ? -7.810 -1.051 -2.373 1.00 97.94 87 LEU A C 1
ATOM 677 O O . LEU A 1 87 ? -8.435 -2.095 -2.163 1.00 97.94 87 LEU A O 1
ATOM 681 N N . GLN A 1 88 ? -8.393 0.152 -2.329 1.00 97.44 88 GLN A N 1
ATOM 682 C CA . GLN A 1 88 ? -9.817 0.316 -2.051 1.00 97.44 88 GLN A CA 1
ATOM 683 C C . GLN A 1 88 ? -10.689 -0.272 -3.170 1.00 97.44 88 GLN A C 1
ATOM 685 O O . GLN A 1 88 ? -11.661 -0.965 -2.875 1.00 97.44 88 GLN A O 1
ATOM 690 N N . ALA A 1 89 ? -10.345 -0.042 -4.438 1.00 97.25 89 ALA A N 1
ATOM 691 C CA . ALA A 1 89 ? -11.088 -0.556 -5.591 1.00 97.25 89 ALA A CA 1
ATOM 692 C C . ALA A 1 89 ? -11.000 -2.089 -5.733 1.00 97.25 89 ALA A C 1
ATOM 694 O O . ALA A 1 89 ? -11.937 -2.733 -6.217 1.00 97.25 89 ALA A O 1
ATOM 695 N N . ALA A 1 90 ? -9.909 -2.694 -5.254 1.00 97.19 90 ALA A N 1
ATOM 696 C CA . ALA A 1 90 ? -9.773 -4.140 -5.087 1.00 97.19 90 ALA A CA 1
ATOM 697 C C . ALA A 1 90 ? -10.528 -4.683 -3.854 1.00 97.19 90 ALA A C 1
ATOM 699 O O . ALA A 1 90 ? -10.638 -5.897 -3.671 1.00 97.19 90 ALA A O 1
ATOM 700 N N . GLY A 1 91 ? -11.089 -3.807 -3.015 1.00 96.81 91 GLY A N 1
ATOM 701 C CA . GLY A 1 91 ? -11.926 -4.146 -1.865 1.00 96.81 91 GLY A CA 1
ATOM 702 C C . GLY A 1 91 ? -11.157 -4.474 -0.583 1.00 96.81 91 GLY A C 1
ATOM 703 O O . GLY A 1 91 ? -11.725 -5.097 0.320 1.00 96.81 91 GLY A O 1
ATOM 704 N N . PHE A 1 92 ? -9.877 -4.117 -0.492 1.00 98.00 92 PHE A N 1
ATOM 705 C CA . PHE A 1 92 ? -9.112 -4.276 0.742 1.00 98.00 92 PHE A CA 1
ATOM 706 C C . PHE A 1 92 ? -9.485 -3.215 1.780 1.00 98.00 92 PHE A C 1
ATOM 708 O O . PHE A 1 92 ? -9.907 -2.104 1.464 1.00 98.00 92 PHE A O 1
ATOM 715 N N . THR A 1 93 ? -9.319 -3.571 3.050 1.00 97.94 93 THR A N 1
ATOM 716 C CA . THR A 1 93 ? -9.452 -2.673 4.197 1.00 97.94 93 THR A CA 1
ATOM 717 C C . THR A 1 93 ? -8.168 -2.720 5.002 1.00 97.94 93 THR A C 1
ATOM 719 O O . THR A 1 93 ? -7.761 -3.795 5.443 1.00 97.94 93 THR A O 1
ATOM 722 N N . THR A 1 94 ? -7.546 -1.566 5.226 1.00 98.25 94 THR A N 1
ATOM 723 C CA . THR A 1 94 ? -6.352 -1.493 6.073 1.00 98.25 94 THR A CA 1
ATOM 724 C C . THR A 1 94 ? -6.758 -1.603 7.535 1.00 98.25 94 THR A C 1
ATOM 726 O O . THR A 1 94 ? -7.601 -0.846 8.027 1.00 98.25 94 THR A O 1
ATOM 729 N N . ILE A 1 95 ? -6.130 -2.532 8.245 1.00 97.88 95 ILE A N 1
ATOM 730 C CA . ILE A 1 95 ? -6.327 -2.735 9.680 1.00 97.88 95 ILE A CA 1
ATOM 731 C C . ILE A 1 95 ? -5.101 -2.337 10.486 1.00 97.88 95 ILE A C 1
ATOM 733 O O . ILE A 1 95 ? -5.239 -2.041 11.669 1.00 97.88 95 ILE A O 1
ATOM 737 N N . GLY A 1 96 ? -3.927 -2.237 9.873 1.00 97.94 96 GLY A N 1
ATOM 738 C CA . GLY A 1 96 ? -2.776 -1.699 10.569 1.00 97.94 96 GLY A CA 1
ATOM 739 C C . GLY A 1 96 ? -1.684 -1.182 9.666 1.00 97.94 96 GLY A C 1
ATOM 740 O O . GLY A 1 96 ? -1.717 -1.358 8.450 1.00 97.94 96 GLY A O 1
ATOM 741 N N . TYR A 1 97 ? -0.718 -0.525 10.291 1.00 97.88 97 TYR A N 1
ATOM 742 C CA . TYR A 1 97 ? 0.536 -0.179 9.647 1.00 97.88 97 TYR A CA 1
ATOM 743 C C . TYR A 1 97 ? 1.702 -0.304 10.628 1.00 97.88 97 TYR A C 1
ATOM 745 O O . TYR A 1 97 ? 1.486 -0.414 11.834 1.00 97.88 97 TYR A O 1
ATOM 753 N N . GLN A 1 98 ? 2.928 -0.284 10.120 1.00 95.81 98 GLN A N 1
ATOM 754 C CA . GLN A 1 98 ? 4.156 -0.126 10.889 1.00 95.81 98 GLN A CA 1
ATOM 755 C C . GLN A 1 98 ? 5.152 0.710 10.083 1.00 95.81 98 GLN A C 1
ATOM 757 O O . GLN A 1 98 ? 5.163 0.634 8.859 1.00 95.81 98 GLN A O 1
ATOM 762 N N . VAL A 1 99 ? 5.982 1.49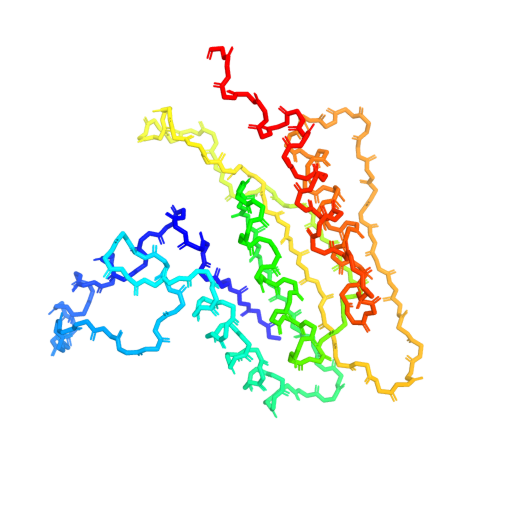9 10.762 1.00 92.62 99 VAL A N 1
ATOM 763 C CA . VAL A 1 99 ? 7.101 2.213 10.132 1.00 92.62 99 VAL A CA 1
ATOM 764 C C . VAL A 1 99 ? 8.376 1.415 10.383 1.00 92.62 99 VAL A C 1
ATOM 766 O O . VAL A 1 99 ? 8.656 1.039 11.524 1.00 92.62 99 VAL A O 1
ATOM 769 N N . VAL A 1 100 ? 9.119 1.104 9.323 1.00 89.62 100 VAL A N 1
ATOM 770 C CA . VAL A 1 100 ? 10.342 0.295 9.392 1.00 89.62 100 VAL A CA 1
ATOM 771 C C . VAL A 1 100 ? 11.477 1.014 8.682 1.00 89.62 100 VAL A C 1
ATOM 773 O O . VAL A 1 100 ? 11.278 1.643 7.652 1.00 89.62 100 VAL A O 1
ATOM 776 N N . HIS A 1 101 ? 12.677 0.918 9.245 1.00 84.31 101 HIS A N 1
ATOM 777 C CA . HIS A 1 101 ? 13.890 1.409 8.604 1.00 84.31 101 HIS A CA 1
ATOM 778 C C . HIS A 1 101 ? 14.337 0.414 7.531 1.00 84.31 101 HIS A C 1
ATOM 780 O O . HIS A 1 101 ? 14.664 -0.728 7.864 1.00 84.31 101 HIS A O 1
ATOM 786 N N . ALA A 1 102 ? 14.309 0.827 6.266 1.00 73.12 102 ALA A N 1
ATOM 787 C CA . ALA A 1 102 ? 14.494 -0.069 5.128 1.00 73.12 102 ALA A CA 1
ATOM 788 C C . ALA A 1 102 ? 15.941 -0.110 4.608 1.00 73.12 102 ALA A C 1
ATOM 790 O O . ALA A 1 102 ? 16.400 -1.166 4.177 1.00 73.12 102 ALA A O 1
ATOM 791 N N . GLU A 1 103 ? 16.694 0.993 4.698 1.00 62.59 103 GLU A N 1
ATOM 792 C CA . GLU A 1 103 ? 18.071 1.070 4.178 1.00 62.59 103 GLU A CA 1
ATOM 793 C C . GLU A 1 103 ? 19.116 1.365 5.268 1.00 62.59 103 GLU A C 1
ATOM 795 O O . GLU A 1 103 ? 18.780 1.643 6.409 1.00 62.59 103 GLU A O 1
ATOM 800 N N . ASN A 1 104 ? 20.406 1.233 4.956 1.00 53.25 104 ASN A N 1
ATOM 801 C CA . ASN A 1 104 ? 21.517 1.516 5.870 1.00 53.25 104 ASN A CA 1
ATOM 802 C C . ASN A 1 104 ? 22.253 2.772 5.375 1.00 53.25 104 ASN A C 1
ATOM 804 O O . ASN A 1 104 ? 22.654 2.812 4.214 1.00 53.25 104 ASN A O 1
ATOM 808 N N . ASP A 1 105 ? 22.480 3.759 6.248 1.00 50.22 105 ASP A N 1
ATOM 809 C CA . ASP A 1 105 ? 23.074 5.080 5.943 1.00 50.22 105 ASP A CA 1
ATOM 810 C C . ASP A 1 105 ? 24.510 5.036 5.357 1.00 50.22 105 ASP A C 1
ATOM 812 O O . ASP A 1 105 ? 25.101 6.070 5.045 1.00 50.22 105 ASP A O 1
ATOM 816 N N . ALA A 1 106 ? 25.107 3.849 5.214 1.00 47.44 106 ALA A N 1
ATOM 817 C CA . ALA A 1 106 ? 26.505 3.649 4.838 1.00 47.44 106 ALA A CA 1
ATOM 818 C C . ALA A 1 106 ? 26.774 3.568 3.320 1.00 47.44 106 ALA A C 1
ATOM 820 O O . ALA A 1 106 ? 27.928 3.380 2.925 1.00 47.44 106 ALA A O 1
ATOM 821 N N . ASP A 1 107 ? 25.762 3.686 2.454 1.00 45.69 107 ASP A N 1
ATOM 822 C CA . ASP A 1 107 ? 25.961 3.507 1.011 1.00 45.69 107 ASP A CA 1
ATOM 823 C C . ASP A 1 107 ? 26.338 4.819 0.296 1.00 45.69 107 ASP A C 1
ATOM 825 O O . ASP A 1 107 ? 25.508 5.662 -0.058 1.00 45.69 107 ASP A O 1
ATOM 829 N N . HIS A 1 108 ? 27.640 4.998 0.061 1.00 47.09 108 HIS A N 1
ATOM 830 C CA . HIS A 1 108 ? 28.218 6.193 -0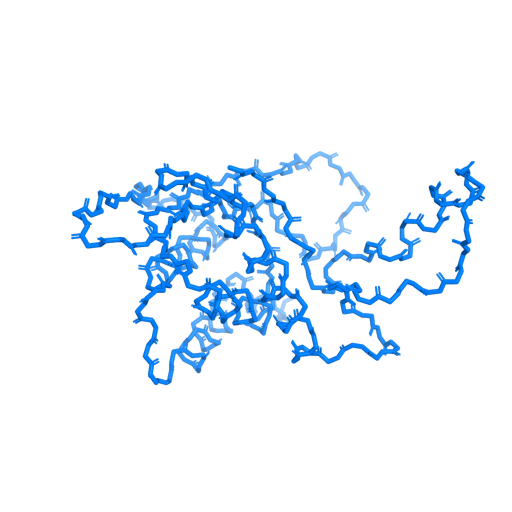.565 1.00 47.09 108 HIS A CA 1
ATOM 831 C C . HIS A 1 108 ? 27.736 6.417 -2.014 1.00 47.09 108 HIS A C 1
ATOM 833 O O . HIS A 1 108 ? 27.876 7.521 -2.544 1.00 47.09 108 HIS A O 1
ATOM 839 N N . ALA A 1 109 ? 27.149 5.403 -2.661 1.00 46.88 109 ALA A N 1
ATOM 840 C CA . ALA A 1 109 ? 26.662 5.477 -4.039 1.00 46.88 109 ALA A CA 1
ATOM 841 C C . ALA A 1 109 ? 25.378 6.318 -4.215 1.00 46.88 109 ALA A C 1
ATOM 843 O O . ALA A 1 109 ? 24.979 6.593 -5.351 1.00 46.88 109 ALA A O 1
ATOM 844 N N . LYS A 1 110 ? 24.722 6.733 -3.119 1.00 44.75 110 LYS A N 1
ATOM 845 C CA . LYS A 1 110 ? 23.420 7.429 -3.148 1.00 44.75 110 LYS A CA 1
ATOM 846 C C . LYS A 1 110 ? 23.422 8.838 -2.545 1.00 44.75 110 LYS A C 1
ATOM 848 O O . LYS A 1 110 ? 22.357 9.453 -2.460 1.00 44.75 110 LYS A O 1
ATOM 853 N N . ALA A 1 111 ? 24.585 9.389 -2.190 1.00 38.69 111 ALA A N 1
ATOM 854 C CA . ALA A 1 111 ? 24.692 10.793 -1.791 1.00 38.69 111 ALA A CA 1
ATOM 855 C C . ALA A 1 111 ? 24.034 11.693 -2.866 1.00 38.69 111 ALA A C 1
ATOM 857 O O . ALA A 1 111 ? 24.425 11.638 -4.030 1.00 38.69 111 ALA A O 1
ATOM 858 N N . ASN A 1 112 ? 23.022 12.484 -2.479 1.00 46.47 112 ASN A N 1
ATOM 859 C CA . ASN A 1 112 ? 22.136 13.327 -3.315 1.00 46.47 112 ASN A CA 1
ATOM 860 C C . ASN A 1 112 ? 20.906 12.689 -4.004 1.00 46.47 112 ASN A C 1
ATOM 862 O O . ASN A 1 112 ? 20.224 13.400 -4.748 1.00 46.47 112 ASN A O 1
ATOM 866 N N . ARG A 1 113 ? 20.535 11.422 -3.770 1.00 50.88 113 ARG A N 1
ATOM 867 C CA . ARG A 1 113 ? 19.236 10.899 -4.260 1.00 50.88 113 ARG A CA 1
ATOM 868 C C . ARG A 1 113 ? 18.125 11.110 -3.227 1.00 50.88 113 ARG A C 1
ATOM 870 O O . ARG A 1 113 ? 18.364 11.015 -2.031 1.00 50.88 113 ARG A O 1
ATOM 877 N N . ARG A 1 114 ? 16.904 11.409 -3.691 1.00 54.06 114 ARG A N 1
ATOM 878 C CA . ARG A 1 114 ? 15.686 11.607 -2.873 1.00 54.06 114 ARG A CA 1
ATOM 879 C C . ARG A 1 114 ? 15.169 10.288 -2.264 1.00 54.06 114 ARG A C 1
ATOM 881 O O . ARG A 1 114 ? 13.980 10.011 -2.355 1.00 54.06 114 ARG A O 1
ATOM 888 N N . ALA A 1 115 ? 16.051 9.469 -1.704 1.00 60.72 115 ALA A N 1
ATOM 889 C CA . ALA A 1 115 ? 15.682 8.188 -1.122 1.00 60.72 115 ALA A CA 1
ATOM 890 C C . ALA A 1 115 ? 14.821 8.393 0.135 1.00 60.72 115 ALA A C 1
ATOM 892 O O . ALA A 1 115 ? 15.027 9.349 0.890 1.00 60.72 115 ALA A O 1
ATOM 893 N N . CYS A 1 116 ? 13.839 7.513 0.316 1.00 68.12 116 CYS A N 1
ATOM 894 C CA . CYS A 1 116 ? 13.193 7.294 1.601 1.00 68.12 116 CYS A CA 1
ATOM 895 C C . CYS A 1 116 ? 14.016 6.249 2.361 1.00 68.12 116 CYS A C 1
ATOM 897 O O . CYS A 1 116 ? 14.295 5.181 1.825 1.00 68.12 116 CYS A O 1
ATOM 899 N N . ASN A 1 117 ? 14.418 6.569 3.585 1.00 79.56 117 ASN A N 1
ATOM 900 C CA . ASN A 1 117 ? 15.087 5.646 4.497 1.00 79.56 117 ASN A CA 1
ATOM 901 C C . ASN A 1 117 ? 14.070 4.793 5.274 1.00 79.56 117 ASN A C 1
ATOM 903 O O . ASN A 1 117 ? 14.425 3.750 5.833 1.00 79.56 117 ASN A O 1
ATOM 907 N N . LEU A 1 118 ? 12.815 5.254 5.334 1.00 86.88 118 LEU A N 1
ATOM 908 C CA . LEU A 1 118 ? 11.717 4.587 6.021 1.00 86.88 118 LEU A CA 1
ATOM 909 C C . LEU A 1 118 ? 10.657 4.074 5.045 1.00 86.88 118 LEU A C 1
ATOM 911 O O . LEU A 1 118 ? 10.178 4.805 4.177 1.00 86.88 118 LEU A O 1
ATOM 915 N N . ASP A 1 119 ? 10.198 2.860 5.322 1.00 90.06 119 ASP A N 1
ATOM 916 C CA . ASP A 1 119 ? 9.068 2.221 4.665 1.00 90.06 119 ASP A CA 1
ATOM 917 C C . ASP A 1 119 ? 7.840 2.229 5.572 1.00 90.06 119 ASP A C 1
ATOM 919 O O . ASP A 1 119 ? 7.929 2.079 6.798 1.00 90.06 119 ASP A O 1
ATOM 923 N N . VAL A 1 120 ? 6.664 2.339 4.953 1.00 93.75 120 VAL A N 1
ATOM 924 C CA . VAL A 1 120 ? 5.388 2.073 5.616 1.00 93.75 120 VAL A CA 1
ATOM 925 C C . VAL A 1 120 ? 4.933 0.670 5.237 1.00 93.75 120 VAL A C 1
ATOM 927 O O . VAL A 1 120 ? 4.530 0.417 4.103 1.00 93.75 120 VAL A O 1
ATOM 930 N N . ILE A 1 121 ? 4.945 -0.236 6.210 1.00 96.06 121 ILE A N 1
ATOM 931 C CA . ILE A 1 121 ? 4.332 -1.555 6.076 1.00 96.06 121 ILE A CA 1
ATOM 932 C C . ILE A 1 121 ? 2.840 -1.416 6.362 1.00 96.06 121 ILE A C 1
ATOM 934 O O . ILE A 1 121 ? 2.472 -0.951 7.437 1.00 96.06 121 ILE A O 1
ATOM 938 N N . LEU A 1 122 ? 1.978 -1.839 5.442 1.00 97.88 122 LEU A N 1
ATOM 939 C CA . LEU A 1 122 ? 0.526 -1.876 5.625 1.00 97.88 122 LEU A CA 1
ATOM 940 C C . LEU A 1 122 ? 0.044 -3.311 5.819 1.00 97.88 122 LEU A C 1
ATOM 942 O O . LEU A 1 122 ? 0.490 -4.215 5.118 1.00 97.88 122 LEU A O 1
ATOM 946 N N . ASP A 1 123 ? -0.903 -3.495 6.735 1.00 98.06 123 ASP A N 1
ATOM 947 C CA . ASP A 1 123 ? -1.622 -4.746 6.965 1.00 98.06 123 ASP A CA 1
ATOM 948 C C . ASP A 1 123 ? -3.091 -4.577 6.557 1.00 98.06 123 ASP A C 1
ATOM 950 O O . ASP A 1 123 ? -3.826 -3.765 7.139 1.00 98.06 123 ASP A O 1
ATOM 954 N N . LEU A 1 124 ? -3.510 -5.321 5.533 1.00 98.06 124 LEU A N 1
ATOM 955 C CA . LEU A 1 124 ? -4.832 -5.243 4.928 1.00 98.06 124 LEU A CA 1
ATOM 956 C C . LEU A 1 124 ? -5.541 -6.594 4.920 1.00 98.06 124 LEU A C 1
ATOM 958 O O . LEU A 1 124 ? -4.942 -7.649 4.730 1.00 98.06 124 LEU A O 1
ATOM 962 N N . VAL A 1 125 ? -6.863 -6.545 5.029 1.00 97.69 125 VAL A N 1
ATOM 963 C CA . VAL A 1 125 ? -7.741 -7.719 4.987 1.00 97.69 125 VAL A CA 1
ATOM 964 C C . VAL A 1 125 ? -8.931 -7.472 4.071 1.00 97.69 125 VAL A C 1
ATOM 966 O O . VAL A 1 125 ? -9.207 -6.343 3.657 1.00 97.69 125 VAL A O 1
ATOM 969 N N . VAL A 1 126 ? -9.671 -8.534 3.774 1.00 96.94 126 VAL A N 1
ATOM 970 C CA . VAL A 1 126 ? -10.998 -8.437 3.169 1.00 96.94 126 VAL A CA 1
ATOM 971 C C . VAL A 1 126 ? -12.032 -8.362 4.288 1.00 96.94 126 VAL A C 1
ATOM 973 O O . VAL A 1 126 ? -12.202 -9.319 5.037 1.00 96.94 126 VAL A O 1
ATOM 976 N N . ALA A 1 127 ? -12.728 -7.232 4.413 1.00 93.00 127 ALA A N 1
ATOM 977 C CA . ALA A 1 127 ? -13.795 -7.099 5.399 1.00 93.00 127 ALA A CA 1
ATOM 978 C C . ALA A 1 127 ? -14.981 -8.017 5.046 1.00 93.00 127 ALA A C 1
ATOM 980 O O . ALA A 1 127 ? -15.493 -7.975 3.927 1.00 93.00 127 ALA A O 1
ATOM 981 N N . ASP A 1 128 ? -15.433 -8.817 6.012 1.00 91.00 128 ASP A N 1
ATOM 982 C CA . ASP A 1 128 ? -16.538 -9.774 5.858 1.00 91.00 128 ASP A CA 1
ATOM 983 C C . ASP A 1 128 ? -17.653 -9.585 6.908 1.00 91.00 128 ASP A C 1
ATOM 985 O O . ASP A 1 128 ? -18.483 -10.465 7.128 1.00 91.00 128 ASP A O 1
ATOM 989 N N . GLY A 1 129 ? -17.669 -8.422 7.569 1.00 86.56 129 GLY A N 1
ATOM 990 C CA . GLY A 1 129 ? -18.625 -8.068 8.622 1.00 86.56 129 GLY A CA 1
ATOM 991 C C . GLY A 1 129 ? -18.176 -8.434 10.039 1.00 86.56 129 GLY A C 1
ATOM 992 O O . GLY A 1 129 ? -18.787 -7.966 11.002 1.00 86.56 129 GLY A O 1
ATOM 993 N N . ARG A 1 130 ? -17.094 -9.208 10.206 1.00 88.94 130 ARG A N 1
ATOM 994 C CA . ARG A 1 130 ? -16.503 -9.444 11.531 1.00 88.94 130 ARG A CA 1
ATOM 995 C C . ARG A 1 130 ? -15.822 -8.177 12.076 1.00 88.94 130 ARG A C 1
ATOM 997 O O . ARG A 1 130 ? -15.280 -7.388 11.300 1.00 88.94 130 ARG A O 1
ATOM 1004 N N . PRO A 1 131 ? -15.793 -7.976 13.410 1.00 90.25 131 PRO A N 1
ATOM 1005 C CA . PRO A 1 131 ? -15.039 -6.882 14.014 1.00 90.25 131 PRO A CA 1
ATOM 1006 C C . PRO A 1 131 ? -13.547 -6.981 13.679 1.00 90.25 131 PRO A C 1
ATOM 1008 O O . PRO A 1 131 ? -12.895 -7.975 13.997 1.00 90.25 131 PRO A O 1
ATOM 1011 N N . LEU A 1 132 ? -13.001 -5.931 13.065 1.00 91.50 132 LEU A N 1
ATOM 1012 C CA . LEU A 1 132 ? -11.586 -5.855 12.714 1.00 91.50 132 LEU A CA 1
ATOM 1013 C C . LEU A 1 132 ? -10.801 -5.167 13.832 1.00 91.50 132 LEU A C 1
ATOM 1015 O O . LEU A 1 132 ? -11.058 -4.007 14.166 1.00 91.50 132 LEU A O 1
ATOM 1019 N N . LYS A 1 133 ? -9.816 -5.869 14.399 1.00 93.56 133 LYS A N 1
ATOM 1020 C CA . LYS A 1 133 ? -8.868 -5.267 15.340 1.00 93.56 133 LYS A CA 1
ATOM 1021 C C . LYS A 1 133 ? -7.891 -4.395 14.559 1.00 93.56 133 LYS A C 1
ATOM 1023 O O . LYS A 1 133 ? -7.177 -4.904 13.703 1.00 93.56 133 LYS A O 1
ATOM 1028 N N . ARG A 1 134 ? -7.844 -3.102 14.884 1.00 95.31 134 ARG A N 1
ATOM 1029 C CA . ARG A 1 134 ? -6.908 -2.165 14.259 1.00 95.31 134 ARG A CA 1
ATOM 1030 C C . ARG A 1 134 ? -5.625 -1.998 15.069 1.00 95.31 134 ARG A C 1
ATOM 1032 O O . ARG A 1 134 ? -5.659 -2.073 16.298 1.00 95.31 134 ARG A O 1
ATOM 1039 N N . PHE A 1 135 ? -4.518 -1.742 14.382 1.00 96.69 135 PHE A N 1
ATOM 1040 C CA . PHE A 1 135 ? -3.212 -1.466 14.969 1.00 96.69 135 PHE A CA 1
ATOM 1041 C C . PHE A 1 135 ? -2.603 -0.191 14.375 1.00 96.69 135 PHE A C 1
ATOM 1043 O O . PHE A 1 135 ? -2.649 0.032 13.171 1.00 96.69 135 PHE A O 1
ATOM 1050 N N . ALA A 1 136 ? -2.006 0.637 15.224 1.00 95.19 136 ALA A N 1
ATOM 1051 C CA . ALA A 1 136 ? -1.142 1.729 14.807 1.00 95.19 136 ALA A CA 1
ATOM 1052 C C . ALA A 1 136 ? 0.048 1.783 15.772 1.00 95.19 136 ALA A C 1
ATOM 1054 O O . ALA A 1 136 ? -0.156 1.629 16.984 1.00 95.19 136 ALA A O 1
ATOM 1055 N N . PRO A 1 137 ? 1.274 1.986 15.274 1.00 93.06 137 PRO A N 1
ATOM 1056 C CA . PRO A 1 137 ? 2.446 2.077 16.118 1.00 93.06 137 PRO A CA 1
ATOM 1057 C C . PRO A 1 137 ? 2.421 3.370 16.939 1.00 93.06 137 PRO A C 1
ATOM 1059 O O . PRO A 1 137 ? 1.870 4.383 16.495 1.00 93.06 137 PRO A O 1
ATOM 1062 N N . PRO A 1 138 ? 3.016 3.364 18.143 1.00 86.69 138 PRO A N 1
ATOM 1063 C CA . PRO A 1 138 ? 3.178 4.583 18.919 1.00 86.69 138 PRO A CA 1
ATOM 1064 C C . PRO A 1 138 ? 4.053 5.579 18.148 1.00 86.69 138 PRO A C 1
ATOM 1066 O O . PRO A 1 138 ? 5.121 5.222 17.659 1.00 86.69 138 PRO A O 1
ATOM 1069 N N . VAL A 1 139 ? 3.607 6.833 18.067 1.00 77.00 139 VAL A N 1
ATOM 1070 C CA . VAL A 1 139 ? 4.364 7.905 17.406 1.00 77.00 139 VAL A CA 1
ATOM 1071 C C . VAL A 1 139 ? 5.478 8.380 18.335 1.00 77.00 139 VAL A C 1
ATOM 1073 O O . VAL A 1 139 ? 5.213 8.854 19.447 1.00 77.00 139 VAL A O 1
ATOM 1076 N N . SER A 1 140 ? 6.726 8.289 17.883 1.00 66.94 140 SER A N 1
ATOM 1077 C CA . SER A 1 140 ? 7.869 8.822 18.623 1.00 66.94 140 SER A CA 1
ATOM 1078 C C . SER A 1 140 ? 7.909 10.346 18.498 1.00 66.94 140 SER A C 1
ATOM 1080 O O . SER A 1 140 ? 8.059 10.895 17.414 1.00 66.94 140 SER A O 1
ATOM 1082 N N . ARG A 1 141 ? 7.833 11.075 19.620 1.00 57.91 141 ARG A N 1
ATOM 1083 C CA . ARG A 1 141 ? 7.870 12.559 19.627 1.00 57.91 141 ARG A CA 1
ATOM 1084 C C . ARG A 1 141 ? 9.217 13.165 19.194 1.00 57.91 141 ARG A C 1
ATOM 1086 O O . ARG A 1 141 ? 9.319 14.380 19.083 1.00 57.91 141 ARG A O 1
ATOM 1093 N N . VAL A 1 142 ? 10.236 12.330 18.992 1.00 55.81 142 VAL A N 1
ATOM 1094 C CA . VAL A 1 142 ? 11.618 12.706 18.635 1.00 55.81 142 VAL A CA 1
ATOM 1095 C C . VAL A 1 142 ? 11.958 12.270 17.196 1.00 55.81 142 VAL A C 1
ATOM 1097 O O . VAL A 1 142 ? 13.110 12.332 16.782 1.00 55.81 142 VAL A O 1
ATOM 1100 N N . GLY A 1 143 ? 10.968 11.810 16.421 1.00 59.16 143 GLY A N 1
ATOM 1101 C CA . GLY A 1 143 ? 11.177 11.345 15.051 1.00 59.16 143 GLY A CA 1
ATOM 1102 C C . GLY A 1 143 ? 11.677 12.450 14.114 1.00 59.16 143 GLY A C 1
ATOM 1103 O O . GLY A 1 143 ? 11.254 13.606 14.199 1.00 59.16 143 GLY A O 1
ATOM 1104 N N . ALA A 1 144 ? 12.577 12.088 13.196 1.00 75.00 144 ALA A N 1
ATOM 1105 C CA . ALA A 1 144 ? 12.958 12.937 12.069 1.00 75.00 144 ALA A CA 1
ATOM 1106 C C . ALA A 1 144 ? 11.720 13.293 11.217 1.00 75.00 144 ALA A C 1
ATOM 1108 O O . ALA A 1 144 ? 10.700 12.609 11.273 1.00 75.00 144 ALA A O 1
ATOM 1109 N N . HIS A 1 145 ? 11.792 14.339 10.383 1.00 83.19 145 HIS A N 1
ATOM 1110 C CA . HIS A 1 145 ? 10.662 14.736 9.523 1.00 83.19 145 HIS A CA 1
ATOM 1111 C C . HIS A 1 145 ? 10.109 13.588 8.659 1.00 83.19 145 HIS A C 1
ATOM 1113 O O . HIS A 1 145 ? 8.933 13.608 8.313 1.00 83.19 145 HIS A O 1
ATOM 1119 N 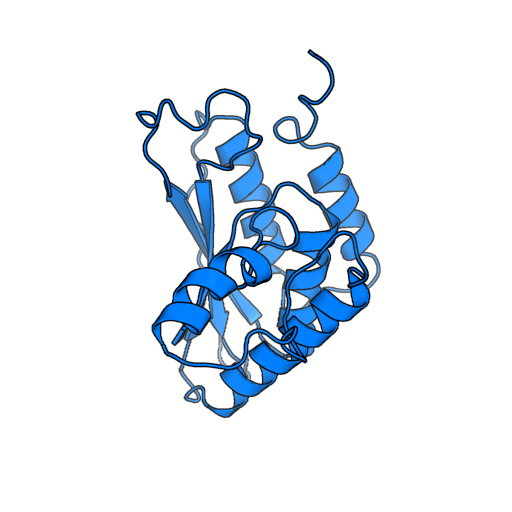N . GLU A 1 146 ? 10.938 12.606 8.314 1.00 85.25 146 GLU A N 1
ATOM 1120 C CA . GLU A 1 146 ? 10.528 11.406 7.584 1.00 85.25 146 GLU A CA 1
ATOM 1121 C C . GLU A 1 146 ? 9.648 10.460 8.412 1.00 85.25 146 GLU A C 1
ATOM 1123 O O . GLU A 1 146 ? 8.624 9.997 7.928 1.00 85.25 146 GLU A O 1
ATOM 1128 N N . ASP A 1 147 ? 9.973 10.242 9.686 1.00 88.75 147 ASP A N 1
ATOM 1129 C CA . ASP A 1 147 ? 9.172 9.410 10.594 1.00 88.75 147 ASP A CA 1
ATOM 1130 C C . ASP A 1 147 ? 7.748 9.972 10.736 1.00 88.75 147 ASP A C 1
ATOM 1132 O O . ASP A 1 147 ? 6.754 9.268 10.545 1.00 88.75 147 ASP A O 1
ATOM 1136 N N . ALA A 1 148 ? 7.643 11.291 10.932 1.00 89.94 148 ALA A N 1
ATOM 1137 C CA . ALA A 1 148 ? 6.361 11.992 10.965 1.00 89.94 148 ALA A CA 1
ATOM 1138 C C . ALA A 1 148 ? 5.579 11.863 9.642 1.00 89.94 148 ALA A C 1
ATOM 1140 O O . ALA A 1 148 ? 4.353 11.729 9.660 1.00 89.94 148 ALA A O 1
ATOM 1141 N N . PHE A 1 149 ? 6.281 11.866 8.504 1.00 91.62 149 PHE A N 1
ATOM 1142 C CA . PHE A 1 149 ? 5.682 11.675 7.183 1.00 91.62 149 PHE A CA 1
ATOM 1143 C C . PHE A 1 149 ? 5.089 10.268 7.033 1.00 91.62 149 PHE A C 1
ATOM 1145 O O . PHE A 1 149 ? 3.920 10.125 6.671 1.00 91.62 149 PHE A O 1
ATOM 1152 N N . CYS A 1 150 ? 5.856 9.236 7.389 1.00 92.81 150 CYS A N 1
ATOM 1153 C CA . CYS A 1 150 ? 5.428 7.839 7.355 1.00 92.81 150 CYS A CA 1
ATOM 1154 C C . CYS A 1 150 ? 4.239 7.578 8.293 1.00 92.81 150 CYS A C 1
ATOM 1156 O O . CYS A 1 150 ? 3.278 6.912 7.906 1.00 92.81 150 CYS A O 1
ATOM 1158 N N . HIS A 1 151 ? 4.237 8.162 9.494 1.00 94.00 151 HIS A N 1
ATOM 1159 C CA . HIS A 1 151 ? 3.097 8.077 10.411 1.00 94.00 151 HIS A CA 1
ATOM 1160 C C . HIS A 1 151 ? 1.843 8.787 9.884 1.00 94.00 151 HIS A C 1
ATOM 1162 O O . HIS A 1 151 ? 0.730 8.281 10.070 1.00 94.00 151 HIS A O 1
ATOM 1168 N N . MET A 1 152 ? 1.991 9.935 9.213 1.00 95.00 152 MET A N 1
ATOM 1169 C CA . MET A 1 152 ? 0.875 10.625 8.557 1.00 95.00 152 MET A CA 1
ATOM 1170 C C . MET A 1 152 ? 0.258 9.739 7.467 1.00 95.00 152 MET A C 1
ATOM 1172 O O . MET A 1 152 ? -0.957 9.525 7.468 1.00 95.00 152 MET A O 1
ATOM 1176 N N . LEU A 1 153 ? 1.094 9.146 6.611 1.00 95.94 153 LEU A N 1
ATOM 1177 C CA . LEU A 1 153 ? 0.671 8.229 5.553 1.00 95.94 153 LEU A CA 1
ATOM 1178 C C . LEU A 1 153 ? 0.007 6.965 6.103 1.00 95.94 153 LEU A C 1
ATOM 1180 O O . LEU A 1 153 ? -1.086 6.619 5.664 1.00 95.94 153 LEU A O 1
ATOM 1184 N N . GLY A 1 154 ? 0.609 6.306 7.096 1.00 95.81 154 GLY A N 1
ATOM 1185 C CA . GLY A 1 154 ? 0.042 5.115 7.731 1.00 95.81 154 GLY A CA 1
ATOM 1186 C C . GLY A 1 154 ? -1.296 5.395 8.422 1.00 95.81 154 GLY A C 1
ATOM 1187 O O . GLY A 1 154 ? -2.254 4.632 8.290 1.00 95.81 154 GLY A O 1
ATOM 1188 N N . THR A 1 155 ? -1.418 6.548 9.085 1.00 95.69 155 THR A N 1
ATOM 1189 C CA . THR A 1 155 ? -2.689 6.994 9.677 1.00 95.69 155 THR A CA 1
ATOM 1190 C C . THR A 1 155 ?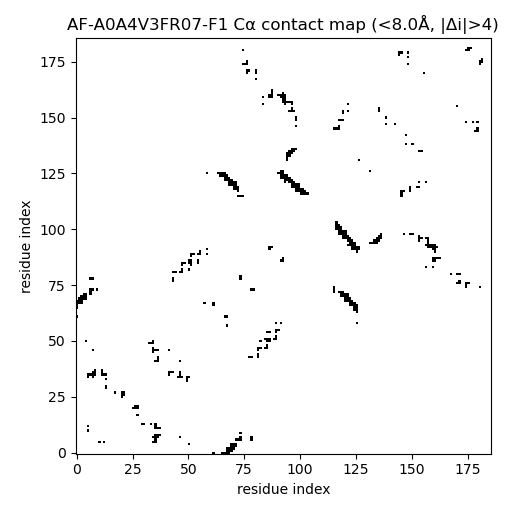 -3.749 7.241 8.605 1.00 95.69 155 THR A C 1
ATOM 1192 O O . THR A 1 155 ? -4.913 6.884 8.792 1.00 95.69 155 THR A O 1
ATOM 1195 N N . PHE A 1 156 ? -3.363 7.808 7.460 1.00 96.88 156 PHE A N 1
ATOM 1196 C CA . PHE A 1 156 ? -4.267 7.963 6.325 1.00 96.88 156 PHE A CA 1
ATOM 1197 C C . PHE A 1 156 ? -4.660 6.603 5.730 1.00 96.88 156 PHE A C 1
ATOM 1199 O O . PHE A 1 156 ? -5.835 6.385 5.434 1.00 96.88 156 PHE A O 1
ATOM 1206 N N . ALA A 1 157 ? -3.715 5.665 5.627 1.00 97.25 157 ALA A N 1
ATOM 1207 C CA . ALA A 1 157 ? -3.930 4.326 5.088 1.00 97.25 157 ALA A CA 1
ATOM 1208 C C . ALA A 1 157 ? -4.994 3.539 5.869 1.00 97.25 157 ALA A C 1
ATOM 1210 O O . ALA A 1 157 ? -5.753 2.795 5.258 1.00 97.25 157 ALA A O 1
ATOM 1211 N N . LEU A 1 158 ? -5.146 3.760 7.183 1.00 97.06 158 LEU A N 1
ATOM 1212 C CA . LEU A 1 158 ? -6.225 3.175 8.006 1.00 97.06 158 LEU A CA 1
ATOM 1213 C C . LEU A 1 158 ? -7.651 3.566 7.559 1.00 97.06 158 LEU A C 1
ATOM 1215 O O . LEU A 1 158 ? -8.639 3.027 8.075 1.00 97.06 158 LEU A O 1
ATOM 1219 N N . ARG A 1 159 ? -7.782 4.533 6.646 1.00 96.62 159 ARG A N 1
ATOM 1220 C CA . ARG A 1 159 ? -9.055 4.935 6.034 1.00 96.62 159 ARG A CA 1
ATOM 1221 C C . ARG A 1 159 ? -9.376 4.135 4.768 1.00 96.62 159 ARG A C 1
ATOM 1223 O O . ARG A 1 159 ? -10.531 4.151 4.354 1.00 96.62 159 ARG A O 1
ATOM 1230 N N . VAL A 1 160 ? -8.404 3.438 4.169 1.00 97.44 160 VAL A N 1
ATOM 1231 C CA . VAL A 1 160 ? -8.613 2.554 3.005 1.00 97.44 160 VAL A CA 1
ATOM 1232 C C . VAL A 1 160 ? -9.647 1.481 3.356 1.00 97.44 160 VAL A C 1
ATOM 1234 O O . VAL A 1 160 ? -9.555 0.833 4.401 1.00 97.44 160 VAL A O 1
ATOM 1237 N N . GLY A 1 161 ? -10.647 1.328 2.486 1.00 95.75 161 GLY A N 1
ATOM 1238 C CA . GLY A 1 161 ? -11.861 0.540 2.724 1.00 95.75 161 GLY A CA 1
ATOM 1239 C C . GLY A 1 161 ? -13.074 1.402 3.099 1.00 95.75 161 GLY A C 1
ATOM 1240 O O . GLY A 1 161 ? -14.199 0.914 3.096 1.00 95.75 161 GLY A O 1
ATOM 1241 N N . ASN A 1 162 ? -12.858 2.687 3.403 1.00 95.56 162 ASN A N 1
ATOM 1242 C CA . ASN A 1 162 ? -13.900 3.686 3.647 1.00 95.56 162 ASN A CA 1
ATOM 1243 C C . ASN A 1 162 ? -13.439 5.109 3.247 1.00 95.56 162 ASN A C 1
ATOM 1245 O O . ASN A 1 162 ? -13.786 6.097 3.898 1.00 95.56 162 ASN A O 1
ATOM 1249 N N . LEU A 1 163 ? -12.600 5.239 2.215 1.00 95.31 163 LEU A N 1
ATOM 1250 C CA . LEU A 1 163 ? -12.245 6.539 1.645 1.00 95.31 163 LEU A CA 1
ATOM 1251 C C . LEU A 1 163 ? -13.459 7.090 0.891 1.00 95.31 163 LEU A C 1
ATOM 1253 O O . LEU A 1 163 ? -13.991 6.427 0.001 1.00 95.31 163 LEU A O 1
ATOM 1257 N N . GLN A 1 164 ? -13.874 8.299 1.258 1.00 91.56 164 GLN A N 1
ATOM 1258 C CA . GLN A 1 164 ? -15.040 9.006 0.717 1.00 91.56 164 GLN A CA 1
ATOM 1259 C C . GLN A 1 164 ? -14.608 10.174 -0.173 1.00 91.56 164 GLN A C 1
ATOM 1261 O O . GLN A 1 164 ? -13.420 10.489 -0.232 1.00 91.56 164 GLN A O 1
ATOM 1266 N N . ASP A 1 165 ? -15.562 10.832 -0.833 1.00 85.56 165 ASP A N 1
ATOM 1267 C CA . ASP A 1 165 ? -15.321 11.961 -1.738 1.00 85.56 165 ASP A CA 1
ATOM 1268 C C . ASP A 1 165 ? -14.301 12.963 -1.168 1.00 85.56 165 ASP A C 1
ATOM 1270 O O . ASP A 1 165 ? -14.310 13.262 0.027 1.00 85.56 165 ASP A O 1
ATOM 1274 N N . THR A 1 166 ? -13.418 13.490 -2.027 1.00 92.88 166 THR A N 1
ATOM 1275 C CA . THR A 1 166 ? -12.328 14.451 -1.715 1.00 92.88 166 THR A CA 1
ATOM 1276 C C . THR A 1 166 ? -11.100 13.900 -0.969 1.00 92.88 166 THR A C 1
ATOM 1278 O O . THR A 1 166 ? -10.181 14.646 -0.601 1.00 92.88 166 THR A O 1
ATOM 1281 N N . TRP A 1 167 ? -11.027 12.583 -0.740 1.00 95.88 167 TRP A N 1
ATOM 1282 C CA . TRP A 1 167 ? -9.880 11.980 -0.055 1.00 95.88 167 TRP A CA 1
ATOM 1283 C C . TRP A 1 167 ? -8.555 12.162 -0.810 1.00 95.88 167 TRP A C 1
ATOM 1285 O O . TRP A 1 167 ? -7.520 12.324 -0.162 1.00 95.88 167 TRP A O 1
ATOM 1295 N N . ARG A 1 168 ? -8.568 12.160 -2.151 1.00 95.38 168 ARG A N 1
ATOM 1296 C CA . ARG A 1 168 ? -7.353 12.289 -2.973 1.00 95.38 168 ARG A CA 1
ATOM 1297 C C . ARG A 1 168 ? -6.739 13.670 -2.815 1.00 95.38 168 ARG A C 1
ATOM 1299 O O . ARG A 1 168 ? -5.535 13.794 -2.647 1.00 95.38 168 ARG A O 1
ATOM 1306 N N . GLU A 1 169 ? -7.569 14.697 -2.832 1.00 95.19 169 GLU A N 1
ATOM 1307 C CA . GLU A 1 169 ? -7.218 16.105 -2.689 1.00 95.19 169 GLU A CA 1
ATOM 1308 C C . GLU A 1 169 ? -6.663 16.353 -1.290 1.00 95.19 169 GLU A C 1
ATOM 1310 O O . GLU A 1 169 ? -5.607 16.965 -1.143 1.00 95.19 169 GLU A O 1
ATOM 1315 N N . THR A 1 170 ? -7.325 15.792 -0.274 1.00 95.50 170 THR A N 1
ATOM 1316 C CA . THR A 1 170 ? -6.859 15.847 1.116 1.00 95.50 170 THR A CA 1
ATOM 1317 C C . THR A 1 170 ? -5.486 15.192 1.267 1.00 95.50 170 THR A C 1
ATOM 1319 O O . THR A 1 170 ? -4.574 15.808 1.812 1.00 95.50 170 THR A O 1
ATOM 1322 N N . LEU A 1 171 ? -5.317 13.965 0.758 1.00 95.75 171 LEU A N 1
ATOM 1323 C CA . LEU A 1 171 ? -4.047 13.238 0.814 1.00 95.75 171 LEU A CA 1
ATOM 1324 C C . LEU A 1 171 ? -2.940 14.008 0.095 1.00 95.75 171 LEU A C 1
ATOM 1326 O O . LEU A 1 171 ? -1.868 14.221 0.658 1.00 95.75 171 LEU A O 1
ATOM 1330 N N . LYS A 1 172 ? -3.216 14.455 -1.135 1.00 94.25 172 LYS A N 1
ATOM 1331 C CA . LYS A 1 172 ? -2.253 15.195 -1.948 1.00 94.25 172 LYS A CA 1
ATOM 1332 C C . LYS A 1 172 ? -1.801 16.463 -1.239 1.00 94.25 172 LYS A C 1
ATOM 1334 O O . LYS A 1 172 ? -0.603 16.693 -1.129 1.00 94.25 172 LYS A O 1
ATOM 1339 N N . HIS A 1 173 ? -2.744 17.229 -0.692 1.00 93.69 173 HIS A N 1
ATOM 1340 C CA . HIS A 1 173 ? -2.434 18.416 0.093 1.00 93.69 173 HIS A CA 1
ATOM 1341 C C . HIS A 1 173 ? -1.546 18.079 1.298 1.00 93.69 173 HIS A C 1
ATOM 1343 O O . HIS A 1 173 ? -0.485 18.678 1.440 1.00 93.69 173 HIS A O 1
ATOM 1349 N N . SER A 1 174 ? -1.918 17.077 2.107 1.00 93.25 174 SER A N 1
ATOM 1350 C CA . SER A 1 174 ? -1.139 16.663 3.283 1.00 93.25 174 SER A CA 1
ATOM 1351 C C . SER A 1 174 ? 0.290 16.233 2.946 1.00 93.25 174 SER A C 1
ATOM 1353 O O . SER A 1 174 ? 1.203 16.564 3.698 1.00 93.25 174 SER A O 1
ATOM 1355 N N . ILE A 1 175 ? 0.498 15.527 1.828 1.00 93.06 175 ILE A N 1
ATOM 1356 C CA . ILE A 1 175 ? 1.832 15.115 1.365 1.00 93.06 175 ILE A CA 1
ATOM 1357 C C . ILE A 1 175 ? 2.628 16.332 0.881 1.00 93.06 175 ILE A C 1
ATOM 1359 O O . ILE A 1 175 ? 3.759 16.531 1.319 1.00 93.06 175 ILE A O 1
ATOM 1363 N N . THR A 1 176 ? 2.050 17.167 0.011 1.00 91.38 176 THR A N 1
ATOM 1364 C CA . THR A 1 176 ? 2.753 18.316 -0.583 1.00 91.38 176 THR A CA 1
ATOM 1365 C C . THR A 1 176 ? 3.161 19.357 0.457 1.00 91.38 176 THR A C 1
ATOM 1367 O O . THR A 1 176 ? 4.240 19.927 0.342 1.00 91.38 176 THR A O 1
ATOM 1370 N N . THR A 1 177 ? 2.344 19.594 1.486 1.00 91.31 177 THR A N 1
ATOM 1371 C CA . THR A 1 177 ? 2.673 20.545 2.560 1.00 91.31 177 THR A CA 1
ATOM 1372 C C . THR A 1 177 ? 3.567 19.948 3.649 1.00 91.31 177 THR A C 1
ATOM 1374 O O . THR A 1 177 ? 3.885 20.634 4.620 1.00 91.31 177 THR A O 1
ATOM 1377 N N . HIS A 1 178 ? 3.933 18.665 3.559 1.00 90.44 178 HIS A N 1
ATOM 1378 C CA . HIS A 1 178 ? 4.710 18.021 4.610 1.00 90.44 178 HIS A CA 1
ATOM 1379 C C . HIS A 1 178 ? 6.181 18.481 4.576 1.00 90.44 178 HIS A C 1
ATOM 1381 O O . HIS A 1 178 ? 6.821 18.383 3.523 1.00 90.44 178 HIS A O 1
ATOM 1387 N N . PRO A 1 179 ? 6.790 18.872 5.716 1.00 86.50 179 PRO A N 1
ATOM 1388 C CA . PRO A 1 179 ? 8.173 19.367 5.763 1.00 86.50 179 PRO A CA 1
ATOM 1389 C C . PRO A 1 179 ? 9.229 18.404 5.204 1.00 86.50 179 PRO A C 1
ATOM 1391 O O . PRO A 1 179 ? 10.292 18.829 4.759 1.00 86.50 179 PRO A O 1
ATOM 1394 N N . PHE A 1 180 ? 8.953 17.097 5.230 1.00 83.44 180 PHE A N 1
ATOM 1395 C CA . PHE A 1 180 ? 9.824 16.094 4.613 1.00 83.44 180 PHE A CA 1
ATOM 1396 C C . PHE A 1 180 ? 9.912 16.267 3.095 1.00 83.44 180 PHE A C 1
ATOM 1398 O O . PHE A 1 180 ? 11.009 16.192 2.545 1.00 83.44 180 PHE A O 1
ATOM 1405 N N . VAL A 1 181 ? 8.778 16.524 2.435 1.00 81.44 181 VAL A N 1
ATOM 1406 C CA . VAL A 1 181 ? 8.653 16.649 0.976 1.00 81.44 181 VAL A CA 1
ATOM 1407 C C . VAL A 1 181 ? 9.093 18.040 0.503 1.00 81.44 181 VAL A C 1
ATOM 1409 O O . VAL A 1 181 ? 9.760 18.143 -0.527 1.00 81.44 181 VAL A O 1
ATOM 1412 N N . ASP A 1 182 ? 8.808 19.081 1.291 1.00 67.81 182 ASP A N 1
ATOM 1413 C CA . ASP A 1 182 ? 9.003 20.500 0.944 1.00 67.81 182 ASP A CA 1
ATOM 1414 C C . ASP A 1 182 ? 10.473 20.981 0.951 1.00 67.81 182 ASP A C 1
ATOM 1416 O O . ASP A 1 182 ? 10.784 22.093 0.526 1.00 67.81 182 ASP A O 1
ATOM 1420 N N . LYS A 1 183 ? 11.443 20.130 1.319 1.00 58.19 183 LYS A N 1
ATOM 1421 C CA . LYS A 1 183 ? 12.893 20.426 1.208 1.00 58.19 183 LYS A CA 1
ATOM 1422 C C . LYS A 1 183 ? 13.414 20.554 -0.242 1.00 58.19 183 LYS A C 1
ATOM 1424 O O . LYS A 1 183 ? 14.595 20.365 -0.504 1.00 58.19 183 LYS A O 1
ATOM 1429 N N . LYS A 1 184 ? 12.560 20.919 -1.202 1.00 45.91 184 LYS A N 1
ATOM 1430 C CA . LYS A 1 184 ? 12.909 21.270 -2.589 1.00 45.91 184 LYS A CA 1
ATOM 1431 C C . LYS A 1 184 ? 13.468 22.704 -2.748 1.00 45.91 184 LYS A C 1
ATOM 1433 O O . LYS A 1 184 ? 13.642 23.132 -3.885 1.00 45.91 184 LYS A O 1
ATOM 1438 N N . LYS A 1 185 ? 13.747 23.458 -1.671 1.00 34.75 185 LYS A N 1
ATOM 1439 C CA . LYS A 1 185 ? 14.240 24.857 -1.750 1.00 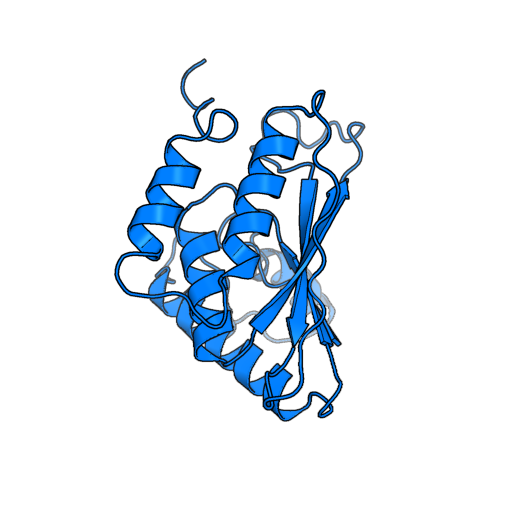34.75 185 LYS A CA 1
ATOM 1440 C C . LYS A 1 185 ? 15.377 25.241 -0.779 1.00 34.75 185 LYS A C 1
ATOM 1442 O O . LYS A 1 185 ? 15.390 26.369 -0.290 1.00 34.75 185 LYS A O 1
ATOM 1447 N N . ALA A 1 186 ? 16.334 24.356 -0.511 1.00 29.70 186 ALA A N 1
ATOM 1448 C CA . ALA A 1 186 ? 17.612 24.749 0.095 1.00 29.70 186 ALA A CA 1
ATOM 1449 C C . ALA A 1 186 ? 18.772 24.100 -0.655 1.00 29.70 186 ALA A C 1
ATOM 1451 O O . ALA A 1 186 ? 18.641 22.894 -0.962 1.00 29.70 186 ALA A O 1
#

Mean predicted aligned error: 8.5 Å

pLDDT: mean 82.19, std 16.73, range [29.7, 98.25]

Organism: NCBI:txid502181